Protein AF-G9L384-F1 (afdb_monomer)

InterPro domains:
  IPR045167 Hobbit [PF10344] (3-232)
  IPR045167 Hobbit [PTHR15678] (3-224)

pLDDT: mean 75.43, std 18.95, range [28.91, 96.5]

Solvent-accessible surface area (backbone atoms only — not comparable to full-atom values): 13352 Å² total; per-residue (Å²): 128,87,55,77,43,71,47,74,49,74,39,83,92,74,42,34,40,36,40,27,66,36,38,35,55,43,76,47,72,43,83,88,54,67,43,15,64,49,33,29,96,87,40,64,38,64,21,32,39,39,38,40,38,39,31,54,31,40,35,34,29,79,86,63,36,38,36,40,39,35,50,34,39,39,39,38,40,39,34,40,60,75,38,40,38,36,40,36,41,38,39,32,42,40,37,37,40,54,47,60,68,55,58,58,54,52,50,50,54,53,47,55,58,51,57,71,72,47,96,69,81,82,78,74,75,84,75,79,70,85,60,70,62,45,26,37,39,40,38,36,37,40,27,50,34,38,38,29,43,32,50,70,93,48,72,21,29,18,42,34,29,52,34,40,36,39,43,38,37,39,43,58,92,75,34,48,37,37,39,39,37,40,40,39,31,46,36,37,38,35,54,34,94,71,35,68,85,68,79,80,64,87,77,74,89,70,89,78,84,61,68,56,54,74,44,66,70,48,77,49,76,52,74,48,78,45,77,71,67,85,88,82,73,91,76,92,72,92,80,81,87,80,91,132

Structure (mmCIF, N/CA/C/O backbone):
data_AF-G9L384-F1
#
_entry.id   AF-G9L384-F1
#
loop_
_atom_site.group_PDB
_atom_site.id
_atom_site.type_symbol
_atom_site.label_atom_id
_atom_site.label_alt_id
_atom_site.label_comp_id
_atom_site.label_asym_id
_atom_site.label_entity_id
_atom_site.label_seq_id
_atom_site.pdbx_PDB_ins_code
_atom_site.Cartn_x
_atom_site.Cartn_y
_atom_site.Cartn_z
_atom_site.occupancy
_atom_site.B_iso_or_equiv
_atom_site.auth_seq_id
_atom_site.auth_comp_id
_atom_site.auth_asym_id
_atom_site.auth_atom_id
_atom_site.pdbx_PDB_model_num
ATOM 1 N N . GLU A 1 1 ? -20.338 15.467 4.032 1.00 43.53 1 GLU A N 1
ATOM 2 C CA . GLU A 1 1 ? -20.224 15.962 2.643 1.00 43.53 1 GLU A CA 1
ATOM 3 C C . GLU A 1 1 ? -19.211 15.108 1.898 1.00 43.53 1 GLU A C 1
ATOM 5 O O . GLU A 1 1 ? -18.213 14.727 2.497 1.00 43.53 1 GLU A O 1
ATOM 10 N N . ILE A 1 2 ? -19.494 14.749 0.645 1.00 49.97 2 ILE A N 1
ATOM 11 C CA . ILE A 1 2 ? -18.623 13.913 -0.191 1.00 49.97 2 ILE A CA 1
ATOM 12 C C . ILE A 1 2 ? -17.936 14.830 -1.201 1.00 49.97 2 ILE A C 1
ATOM 14 O O . ILE A 1 2 ? -18.597 15.391 -2.073 1.00 49.97 2 ILE A O 1
ATOM 18 N N . THR A 1 3 ? -16.621 14.999 -1.081 1.00 60.59 3 THR A N 1
ATOM 19 C CA . THR A 1 3 ? -15.822 15.791 -2.021 1.00 60.59 3 THR A CA 1
ATOM 20 C C . THR A 1 3 ? -14.995 14.849 -2.893 1.00 60.59 3 THR A C 1
ATOM 22 O O . THR A 1 3 ? -13.997 14.270 -2.469 1.00 60.59 3 THR A O 1
ATOM 25 N N . SER A 1 4 ? -15.439 14.648 -4.136 1.00 65.62 4 SER A N 1
ATOM 26 C CA . SER A 1 4 ? -14.643 13.975 -5.165 1.00 65.62 4 SER A CA 1
ATOM 27 C C . SER A 1 4 ? -13.879 15.019 -5.969 1.00 65.62 4 SER A C 1
ATOM 29 O O . SER A 1 4 ? -14.495 15.900 -6.571 1.00 65.62 4 SER A O 1
ATOM 31 N N . VAL A 1 5 ? -12.552 14.916 -6.004 1.00 72.69 5 VAL A N 1
ATOM 32 C CA . VAL A 1 5 ? -11.689 15.841 -6.748 1.00 72.69 5 VAL A CA 1
ATOM 33 C C . VAL A 1 5 ? -10.844 15.055 -7.745 1.00 72.69 5 VAL A C 1
ATOM 35 O O . VAL A 1 5 ? -10.232 14.045 -7.402 1.00 72.69 5 VAL A O 1
ATOM 38 N N . VAL A 1 6 ? -10.806 15.530 -8.988 1.00 76.44 6 VAL A N 1
ATOM 39 C CA . VAL A 1 6 ? -9.842 15.084 -10.001 1.00 76.44 6 VAL A CA 1
ATOM 40 C C . VAL A 1 6 ? -8.631 16.005 -9.894 1.00 76.44 6 VAL A C 1
ATOM 42 O O . VAL A 1 6 ? -8.783 17.226 -9.940 1.00 76.44 6 VAL A O 1
ATOM 45 N N . LEU A 1 7 ? -7.433 15.442 -9.745 1.00 74.81 7 LEU A N 1
ATOM 46 C CA . LEU A 1 7 ? -6.203 16.220 -9.596 1.00 74.81 7 LEU A CA 1
ATOM 47 C C . LEU A 1 7 ? -5.279 15.975 -10.786 1.00 74.81 7 LEU A C 1
ATOM 49 O O . LEU A 1 7 ? -4.968 14.838 -11.130 1.00 74.81 7 LEU A O 1
ATOM 53 N N . SER A 1 8 ? -4.810 17.060 -11.396 1.00 74.88 8 SER A N 1
ATOM 54 C CA . SER A 1 8 ? -3.733 17.033 -12.380 1.00 74.88 8 SER A CA 1
ATOM 55 C C . SER A 1 8 ? -2.690 18.064 -11.978 1.00 74.88 8 SER A C 1
ATOM 57 O O . SER A 1 8 ? -2.986 19.254 -11.891 1.00 74.88 8 SER A O 1
ATOM 59 N N . MET A 1 9 ? -1.468 17.613 -11.717 1.00 78.81 9 MET A N 1
ATOM 60 C CA . MET A 1 9 ? -0.354 18.457 -11.302 1.00 78.81 9 MET A CA 1
ATOM 61 C C . MET A 1 9 ? 0.778 18.332 -12.313 1.00 78.81 9 MET A C 1
ATOM 63 O O . MET A 1 9 ? 1.225 17.232 -12.625 1.00 78.81 9 MET A O 1
ATOM 67 N N . ASN A 1 10 ? 1.272 19.466 -12.804 1.00 76.81 10 ASN A N 1
ATOM 68 C CA . ASN A 1 10 ? 2.433 19.506 -13.682 1.00 76.81 10 ASN A CA 1
ATOM 69 C C . ASN A 1 10 ? 3.528 20.360 -13.039 1.00 76.81 10 ASN A C 1
ATOM 71 O O . ASN A 1 10 ? 3.336 21.550 -12.794 1.00 76.81 10 ASN A O 1
ATOM 75 N N . SER A 1 11 ? 4.680 19.757 -12.762 1.00 74.44 11 SER A N 1
ATOM 76 C CA . SER A 1 11 ? 5.860 20.482 -12.307 1.00 74.44 11 SER A CA 1
ATOM 77 C C . SER A 1 11 ? 6.742 20.814 -13.502 1.00 74.44 11 SER A C 1
ATOM 79 O O . SER A 1 11 ? 7.480 19.957 -13.982 1.00 74.44 11 SER A O 1
ATOM 81 N N . GLN A 1 12 ? 6.731 22.077 -13.934 1.00 71.38 12 GLN A N 1
ATOM 82 C CA . GLN A 1 12 ? 7.610 22.554 -15.011 1.00 71.38 12 GLN A CA 1
ATOM 83 C C . GLN A 1 12 ? 9.097 22.427 -14.649 1.00 71.38 12 GLN A C 1
ATOM 85 O O . GLN A 1 12 ? 9.916 22.136 -15.510 1.00 71.38 12 GLN A O 1
ATOM 90 N N . LYS A 1 13 ? 9.446 22.575 -13.363 1.00 72.56 13 LYS A N 1
ATOM 91 C CA . LYS A 1 13 ? 10.833 22.481 -12.878 1.00 72.56 13 LYS A CA 1
ATOM 92 C C . LYS A 1 13 ? 11.368 21.046 -12.848 1.00 72.56 13 LYS A C 1
ATOM 94 O O . LYS A 1 13 ? 12.567 20.843 -12.992 1.00 72.56 13 LYS A O 1
ATOM 99 N N . ARG A 1 14 ? 10.504 20.056 -12.593 1.00 67.81 14 ARG A N 1
ATOM 100 C CA . ARG A 1 14 ? 10.894 18.635 -12.503 1.00 67.81 14 ARG A CA 1
ATOM 101 C C . ARG A 1 14 ? 10.435 17.801 -13.698 1.00 67.81 14 ARG A C 1
ATOM 103 O O . ARG A 1 14 ? 10.698 16.603 -13.715 1.00 67.81 14 ARG A O 1
ATOM 110 N N . HIS A 1 15 ? 9.757 18.415 -14.669 1.00 78.94 15 HIS A N 1
ATOM 111 C CA . HIS A 1 15 ? 9.182 17.756 -15.842 1.00 78.94 15 HIS A CA 1
ATOM 112 C C . HIS A 1 15 ? 8.336 16.526 -15.474 1.00 78.94 15 HIS A C 1
ATOM 114 O O . HIS A 1 15 ? 8.438 15.474 -16.106 1.00 78.94 15 HIS A O 1
ATOM 120 N N . LEU A 1 16 ? 7.537 16.644 -14.408 1.00 81.62 16 LEU A N 1
ATOM 121 C CA . LEU A 1 16 ? 6.673 15.582 -13.888 1.00 81.62 16 LEU A CA 1
ATOM 122 C C . LEU A 1 16 ? 5.212 15.964 -14.088 1.00 81.62 16 LEU A C 1
ATOM 124 O O . LEU A 1 16 ? 4.793 17.044 -13.673 1.00 81.62 16 LEU A O 1
ATOM 128 N N . ASN A 1 17 ? 4.446 15.049 -14.663 1.00 83.88 17 ASN A N 1
ATOM 129 C CA . ASN A 1 17 ? 3.006 15.132 -14.791 1.00 83.88 17 ASN A CA 1
ATOM 130 C C . ASN A 1 17 ? 2.379 14.045 -13.916 1.00 83.88 17 ASN A C 1
ATOM 132 O O . ASN A 1 17 ? 2.694 12.869 -14.072 1.00 83.88 17 ASN A O 1
ATOM 136 N N . TRP A 1 18 ? 1.517 14.439 -12.988 1.00 85.56 18 TRP A N 1
ATOM 137 C CA . TRP A 1 18 ? 0.717 13.525 -12.190 1.00 85.56 18 TRP A CA 1
ATOM 138 C C . TRP A 1 18 ? -0.752 13.737 -12.518 1.00 85.56 18 TRP A C 1
ATOM 140 O O . TRP A 1 18 ? -1.246 14.858 -12.415 1.00 85.56 18 TRP A O 1
ATOM 150 N N . THR A 1 19 ? -1.446 12.663 -12.874 1.00 89.00 19 THR A N 1
ATOM 151 C CA . THR A 1 19 ? -2.902 12.624 -13.005 1.00 89.00 19 THR A CA 1
ATOM 152 C C . THR A 1 19 ? -3.485 11.675 -11.972 1.00 89.00 19 THR A C 1
ATOM 154 O O . THR A 1 19 ? -2.907 10.631 -11.675 1.00 89.00 19 THR A O 1
ATOM 157 N N . LEU A 1 20 ? -4.622 12.047 -11.400 1.00 90.06 20 LEU A N 1
ATOM 158 C CA . LEU A 1 20 ? -5.382 11.226 -10.476 1.00 90.06 20 LEU A CA 1
ATOM 159 C C . LEU A 1 20 ? -6.864 11.404 -10.782 1.00 90.06 20 LEU A C 1
ATOM 161 O O . LEU A 1 20 ? -7.409 12.501 -10.646 1.00 90.06 20 LEU A O 1
ATOM 165 N N . LYS A 1 21 ? -7.511 10.315 -11.195 1.00 91.38 21 LYS A N 1
ATOM 166 C CA . LYS A 1 21 ? -8.913 10.340 -11.621 1.00 91.38 21 LYS A CA 1
ATOM 167 C C . LYS A 1 21 ? -9.883 10.510 -10.461 1.00 91.38 21 LYS A C 1
ATOM 169 O O . LYS A 1 21 ? -10.920 11.138 -10.624 1.00 91.38 21 LYS A O 1
ATOM 174 N N . LEU A 1 22 ? -9.579 9.923 -9.309 1.00 90.50 22 LEU A N 1
ATOM 175 C CA . LEU A 1 22 ? -10.417 10.053 -8.127 1.00 90.50 22 LEU A CA 1
ATOM 176 C C . LEU A 1 22 ? -9.537 10.249 -6.904 1.00 90.50 22 LEU A C 1
ATOM 178 O O . LEU A 1 22 ? -8.762 9.361 -6.555 1.00 90.50 22 LEU A O 1
ATOM 182 N N . LEU A 1 23 ? -9.719 11.384 -6.241 1.00 92.19 23 LEU A N 1
ATOM 183 C CA . LEU A 1 23 ? -9.418 11.561 -4.832 1.00 92.19 23 LEU A CA 1
ATOM 184 C C . LEU A 1 23 ? -10.741 11.710 -4.093 1.00 92.19 23 LEU A C 1
ATOM 186 O O . LEU A 1 23 ? -11.536 12.594 -4.410 1.00 92.19 23 LEU A O 1
ATOM 190 N N . HIS A 1 24 ? -10.963 10.845 -3.115 1.00 91.00 24 HIS A N 1
ATOM 191 C CA . HIS A 1 24 ? -12.116 10.897 -2.237 1.00 91.00 24 HIS A CA 1
ATOM 192 C C . HIS A 1 24 ? -11.628 10.862 -0.798 1.00 91.00 24 HIS A C 1
ATOM 194 O O . HIS A 1 24 ? -10.880 9.964 -0.416 1.00 91.00 24 HIS A O 1
ATOM 200 N N . PHE A 1 25 ? -12.035 11.854 -0.021 1.00 93.25 25 PHE A N 1
ATOM 201 C CA . PHE A 1 25 ? -11.710 11.948 1.389 1.00 93.25 25 PHE A CA 1
ATOM 202 C C . PHE A 1 25 ? -13.007 12.139 2.159 1.00 93.25 25 PHE A C 1
ATOM 204 O O . PHE A 1 25 ? -13.701 13.135 1.957 1.00 93.25 25 PHE A O 1
ATOM 211 N N . LEU A 1 26 ? -13.340 11.187 3.025 1.00 92.12 26 LEU A N 1
ATOM 212 C CA . LEU A 1 26 ? -14.435 11.334 3.968 1.00 92.12 26 LEU A CA 1
ATOM 213 C C . LEU A 1 26 ? -13.867 11.446 5.363 1.00 92.12 26 LEU A C 1
ATOM 215 O O . LEU A 1 26 ? -13.031 10.650 5.786 1.00 92.12 26 LEU A O 1
ATOM 219 N N . TYR A 1 27 ? -14.395 12.416 6.083 1.00 92.56 27 TYR A N 1
ATOM 220 C CA . TYR A 1 27 ? -14.205 12.545 7.504 1.00 92.56 27 TYR A CA 1
ATOM 221 C C . TYR A 1 27 ? -15.577 12.587 8.151 1.00 92.56 27 TYR A C 1
ATOM 223 O O . TYR A 1 27 ? -16.454 13.351 7.743 1.00 92.56 27 TYR A O 1
ATOM 231 N N . HIS A 1 28 ? -15.755 11.745 9.151 1.00 91.50 28 HIS A N 1
ATOM 232 C CA . HIS A 1 28 ? -16.925 11.714 9.993 1.00 91.50 28 HIS A CA 1
ATOM 233 C C . HIS A 1 28 ? -16.459 11.724 11.440 1.00 91.50 28 HIS A C 1
ATOM 235 O O . HIS A 1 28 ? -15.519 11.020 11.804 1.00 91.50 28 HIS A O 1
ATOM 241 N N . ARG A 1 29 ? -17.116 12.533 12.256 1.00 91.31 29 ARG A N 1
ATOM 242 C CA . ARG A 1 29 ? -16.913 12.583 13.693 1.00 91.31 29 ARG A CA 1
ATOM 243 C C . ARG A 1 29 ? -18.281 12.650 14.336 1.00 91.31 29 ARG A C 1
ATOM 245 O O . ARG A 1 29 ? -19.114 13.441 13.899 1.00 91.31 29 ARG A O 1
ATOM 252 N N . ASP A 1 30 ? -18.482 11.796 15.322 1.00 88.81 30 ASP A N 1
ATOM 253 C CA . ASP A 1 30 ? -19.720 11.694 16.072 1.00 88.81 30 ASP A CA 1
ATOM 254 C C . ASP A 1 30 ? -19.444 12.169 17.502 1.00 88.81 30 ASP A C 1
ATOM 256 O O . ASP A 1 30 ? -18.614 11.591 18.209 1.00 88.81 30 ASP A O 1
ATOM 260 N N . GLU A 1 31 ? -20.076 13.279 17.883 1.00 81.12 31 GLU A N 1
ATOM 261 C CA . GLU A 1 31 ? -19.957 13.874 19.221 1.00 81.12 31 GLU A CA 1
ATOM 262 C C . GLU A 1 31 ? -21.053 13.378 20.176 1.00 81.12 31 GLU A C 1
ATOM 264 O O . GLU A 1 31 ? -20.926 13.560 21.385 1.00 81.12 31 GLU A O 1
ATOM 269 N N . ASP A 1 32 ? -22.121 12.761 19.654 1.00 84.75 32 ASP A N 1
ATOM 270 C CA . ASP A 1 32 ? -23.247 12.264 20.455 1.00 84.75 32 ASP A CA 1
ATOM 271 C C . ASP A 1 32 ? -22.955 10.861 21.010 1.00 84.75 32 ASP A C 1
ATOM 273 O O . ASP A 1 32 ? -23.490 10.442 22.041 1.00 84.75 32 ASP A O 1
ATOM 277 N N . GLN A 1 33 ? -22.078 10.119 20.333 1.00 86.31 33 GLN A N 1
ATOM 278 C CA . GLN A 1 33 ? -21.580 8.827 20.783 1.00 86.31 33 GLN A CA 1
ATOM 279 C C . GLN A 1 33 ? -20.587 8.952 21.947 1.00 86.31 33 GLN A C 1
ATOM 281 O O . GLN A 1 33 ? -19.801 9.892 22.058 1.00 86.31 33 GLN A O 1
ATOM 286 N N . LEU A 1 34 ? -20.543 7.915 22.787 1.00 86.44 34 LEU A N 1
ATOM 287 C CA . LEU A 1 34 ? -19.528 7.805 23.834 1.00 86.44 34 LEU A CA 1
ATOM 288 C C . LEU A 1 34 ? -18.113 7.762 23.213 1.00 86.44 34 LEU A C 1
ATOM 290 O O . LEU A 1 34 ? -17.909 7.045 22.230 1.00 86.44 34 LEU A O 1
ATOM 294 N N . PRO A 1 35 ? -17.124 8.475 23.779 1.00 87.50 35 PRO A N 1
ATOM 295 C CA . PRO A 1 35 ? -15.757 8.456 23.273 1.00 87.50 35 PRO A CA 1
ATOM 296 C C . PRO A 1 35 ? -15.031 7.154 23.642 1.00 87.50 35 PRO A C 1
ATOM 298 O O . PRO A 1 35 ? -15.372 6.478 24.618 1.00 87.50 35 PRO A O 1
ATOM 301 N N . LEU A 1 36 ? -13.970 6.845 22.898 1.00 86.44 36 LEU A N 1
ATOM 302 C CA . LEU A 1 36 ? -12.963 5.865 23.282 1.00 86.44 36 LEU A CA 1
ATOM 303 C C . LEU A 1 36 ? -12.262 6.345 24.551 1.00 86.44 36 LEU A C 1
ATOM 305 O O . LEU A 1 36 ? -11.472 7.297 24.526 1.00 86.44 36 LEU A O 1
ATOM 309 N N . ARG A 1 37 ? -12.563 5.683 25.665 1.00 83.75 37 ARG A N 1
ATOM 310 C CA . ARG A 1 37 ? -11.970 6.017 26.958 1.00 83.75 37 ARG A CA 1
ATOM 311 C C . ARG A 1 37 ? -10.521 5.578 27.026 1.00 83.75 37 ARG A C 1
ATOM 313 O O . ARG A 1 37 ? -10.157 4.531 26.494 1.00 83.75 37 ARG A O 1
ATOM 320 N N . SER A 1 38 ? -9.713 6.354 27.744 1.00 79.88 38 SER A N 1
ATOM 321 C CA . SER A 1 38 ? -8.304 6.031 27.983 1.00 79.88 38 SER A CA 1
ATOM 322 C C . SER A 1 38 ? -7.537 5.812 26.677 1.00 79.88 38 SER A C 1
ATOM 324 O O . SER A 1 38 ? -6.722 4.900 26.572 1.00 79.88 38 SER A O 1
ATOM 326 N N . PHE A 1 39 ? -7.794 6.639 25.659 1.00 79.94 39 PHE A N 1
ATOM 327 C CA . PHE A 1 39 ? -7.013 6.590 24.426 1.00 79.94 39 PHE A CA 1
ATOM 328 C C . PHE A 1 39 ? -5.533 6.873 24.719 1.00 79.94 39 PHE A C 1
ATOM 330 O O . PHE A 1 39 ? -4.653 6.122 24.296 1.00 79.94 39 PHE A O 1
ATOM 337 N N . THR A 1 40 ? -5.265 7.898 25.531 1.00 81.75 40 THR A N 1
ATOM 338 C CA . THR A 1 40 ? -3.968 8.113 26.189 1.00 81.75 40 THR A CA 1
ATOM 339 C C . THR A 1 40 ? -4.155 8.200 27.704 1.00 81.75 40 THR A C 1
ATOM 341 O O . THR A 1 40 ? -5.279 8.150 28.199 1.00 81.75 40 THR A O 1
ATOM 344 N N . ALA A 1 41 ? -3.063 8.368 28.458 1.00 76.25 41 ALA A N 1
ATOM 345 C CA . ALA A 1 41 ? -3.126 8.553 29.910 1.00 76.25 41 ALA A CA 1
ATOM 346 C C . ALA A 1 41 ? -4.019 9.733 30.343 1.00 76.25 41 ALA A C 1
ATOM 348 O O . ALA A 1 41 ? -4.590 9.695 31.428 1.00 76.25 41 ALA A O 1
ATOM 349 N N . ASN A 1 42 ? -4.147 10.761 29.496 1.00 80.50 42 ASN A N 1
ATOM 350 C CA . ASN A 1 42 ? -4.772 12.033 29.863 1.00 80.50 42 ASN A CA 1
ATOM 351 C C . ASN A 1 42 ? -5.888 12.458 28.895 1.00 80.50 42 ASN A C 1
ATOM 353 O O . ASN A 1 42 ? -6.341 13.598 28.965 1.00 80.50 42 ASN A O 1
ATOM 357 N N . SER A 1 43 ? -6.284 11.604 27.947 1.00 82.88 43 SER A N 1
ATOM 358 C CA . SER A 1 43 ? -7.267 11.983 26.932 1.00 82.88 43 SER A CA 1
ATOM 359 C C . SER A 1 43 ? -8.121 10.811 26.478 1.00 82.88 43 SER A C 1
ATOM 361 O O . SER A 1 43 ? -7.601 9.740 26.150 1.00 82.88 43 SER A O 1
ATOM 363 N N . ASP A 1 44 ? -9.407 11.090 26.336 1.00 86.81 44 ASP A N 1
ATOM 364 C CA . ASP A 1 44 ? -10.340 10.270 25.576 1.00 86.81 44 ASP A CA 1
ATOM 365 C C . ASP A 1 44 ? -10.371 10.746 24.118 1.00 86.81 44 ASP A C 1
ATOM 367 O O . ASP A 1 44 ? -9.968 11.873 23.809 1.00 86.81 44 ASP A O 1
ATOM 371 N N . MET A 1 45 ? -10.822 9.885 23.208 1.00 86.12 45 MET A N 1
ATOM 372 C CA . MET A 1 45 ? -10.922 10.211 21.786 1.00 86.12 45 MET A CA 1
ATOM 373 C C . MET A 1 45 ? -12.358 10.027 21.305 1.00 86.12 45 MET A C 1
ATOM 375 O O . MET A 1 45 ? -12.930 8.955 21.469 1.00 86.12 45 MET A O 1
ATOM 379 N N . ALA A 1 46 ? -12.950 11.075 20.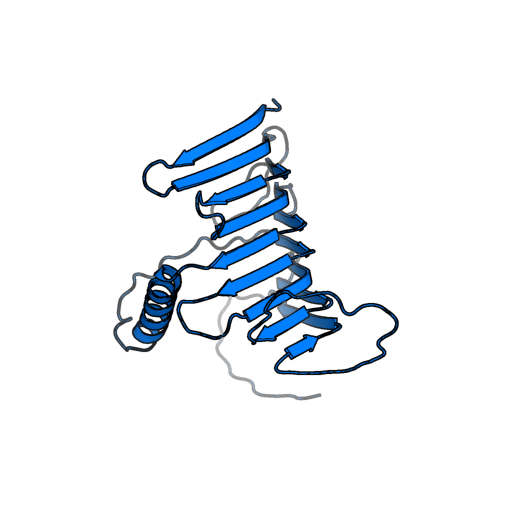728 1.00 89.69 46 ALA A N 1
ATOM 380 C CA . ALA A 1 46 ? -14.290 11.002 20.148 1.00 89.69 46 ALA A CA 1
ATOM 381 C C . ALA A 1 46 ? -14.347 9.953 19.029 1.00 89.69 46 ALA A C 1
ATOM 383 O O . ALA A 1 46 ? -13.335 9.688 18.368 1.00 89.69 46 ALA A O 1
ATOM 384 N N . GLN A 1 47 ? -15.530 9.380 18.801 1.00 91.94 47 GLN A N 1
ATOM 385 C CA . GLN A 1 47 ? -15.705 8.479 17.672 1.00 91.94 47 GLN A CA 1
ATOM 386 C C . GLN A 1 47 ? -15.503 9.243 16.371 1.00 91.94 47 GLN A C 1
ATOM 388 O O . GLN A 1 47 ? -16.077 10.309 16.138 1.00 91.94 47 GLN A O 1
ATOM 393 N N . MET A 1 48 ? -14.656 8.694 15.515 1.00 94.06 48 MET A N 1
ATOM 394 C CA . MET A 1 48 ? -14.354 9.293 14.229 1.00 94.06 48 MET A CA 1
ATOM 395 C C . MET A 1 48 ? -14.012 8.227 13.206 1.00 94.06 48 MET A C 1
ATOM 397 O O . MET A 1 48 ? -13.473 7.176 13.531 1.00 94.06 48 MET A O 1
ATOM 401 N N . SER A 1 49 ? -14.300 8.519 11.950 1.00 93.50 49 SER A N 1
ATOM 402 C CA . SER A 1 49 ? -13.929 7.701 10.810 1.00 93.50 49 SER A CA 1
ATOM 403 C C . SER A 1 49 ? -13.353 8.609 9.739 1.00 93.50 49 SER A C 1
ATOM 405 O O . SER A 1 49 ? -14.004 9.550 9.288 1.00 93.50 49 SER A O 1
ATOM 407 N N . THR A 1 50 ? -12.137 8.304 9.314 1.00 95.56 50 THR A N 1
ATOM 408 C CA . THR A 1 50 ? -11.466 8.954 8.196 1.00 95.56 50 THR A CA 1
ATOM 409 C C . THR A 1 50 ? -11.226 7.911 7.124 1.00 95.56 50 THR A C 1
ATOM 411 O O . THR A 1 50 ? -10.601 6.890 7.388 1.00 95.56 50 THR A O 1
ATOM 414 N N . GLU A 1 51 ? -11.671 8.165 5.902 1.00 96.12 51 GLU A N 1
ATOM 415 C CA . GLU A 1 51 ? -11.425 7.295 4.757 1.00 96.12 51 GLU A CA 1
ATOM 416 C C . GLU A 1 51 ? -10.862 8.120 3.597 1.00 96.12 51 GLU A C 1
ATOM 418 O O . GLU A 1 51 ? -11.417 9.141 3.202 1.00 96.12 51 GLU A O 1
ATOM 423 N N . LEU A 1 52 ? -9.740 7.664 3.048 1.00 94.75 52 LEU A N 1
ATOM 424 C CA . LEU A 1 52 ? -9.074 8.214 1.878 1.00 94.75 52 LEU A CA 1
ATOM 425 C C . LEU A 1 52 ? -9.055 7.149 0.784 1.00 94.75 52 LEU A C 1
ATOM 427 O O . LEU A 1 52 ? -8.536 6.050 0.980 1.00 94.75 52 LEU A O 1
ATOM 431 N N . ILE A 1 53 ? -9.574 7.490 -0.390 1.00 94.25 53 ILE A N 1
ATOM 432 C CA . ILE A 1 53 ? -9.563 6.632 -1.571 1.00 94.25 53 ILE A CA 1
ATOM 433 C C . ILE A 1 53 ? -8.916 7.396 -2.721 1.00 94.25 53 ILE A C 1
ATOM 435 O O . ILE A 1 53 ? -9.381 8.467 -3.108 1.00 94.25 53 ILE A O 1
ATOM 439 N N . LEU A 1 54 ? -7.866 6.817 -3.294 1.00 93.75 54 LEU A N 1
ATOM 440 C CA . LEU A 1 54 ? -7.237 7.279 -4.527 1.00 93.75 54 LEU A CA 1
ATOM 441 C C . LEU A 1 54 ? -7.448 6.208 -5.595 1.00 93.75 54 LEU A C 1
ATOM 443 O O . LEU A 1 54 ? -7.187 5.037 -5.323 1.00 93.75 54 LEU A O 1
ATOM 447 N N . LYS A 1 55 ? -7.892 6.575 -6.800 1.00 94.00 55 LYS A N 1
ATOM 448 C CA . LYS A 1 55 ? -7.999 5.633 -7.928 1.00 94.00 55 LYS A CA 1
ATOM 449 C C . LYS A 1 55 ? -7.422 6.197 -9.211 1.00 94.00 55 LYS A C 1
ATOM 451 O O . LYS A 1 55 ? -7.536 7.397 -9.470 1.00 94.00 55 LYS A O 1
ATOM 456 N N . ASP A 1 56 ? -6.879 5.291 -10.017 1.00 91.75 56 ASP A N 1
ATOM 457 C CA . ASP A 1 56 ? -6.330 5.549 -11.348 1.00 91.75 56 ASP A CA 1
ATOM 458 C C . ASP A 1 56 ? -5.346 6.739 -11.326 1.00 91.75 56 ASP A C 1
ATOM 460 O O . ASP A 1 56 ? -5.543 7.763 -11.984 1.00 91.75 56 ASP A O 1
ATOM 464 N N . GLY A 1 57 ? -4.315 6.625 -10.486 1.00 90.88 57 GLY A N 1
ATOM 465 C CA . GLY A 1 57 ? -3.214 7.577 -10.395 1.00 90.88 57 GLY A CA 1
ATOM 466 C C . GLY A 1 57 ? -2.095 7.230 -11.373 1.00 90.88 57 GLY A C 1
ATOM 467 O O . GLY A 1 57 ? -1.675 6.081 -11.460 1.00 90.88 57 GLY A O 1
ATOM 468 N N . LEU A 1 58 ? -1.572 8.219 -12.087 1.00 90.56 58 LEU A N 1
ATOM 469 C CA . LEU A 1 58 ? -0.475 8.051 -13.033 1.00 90.56 58 LEU A CA 1
ATOM 470 C C . LEU A 1 58 ? 0.489 9.228 -12.921 1.00 90.56 58 LEU A C 1
ATOM 472 O O . LEU A 1 58 ? 0.157 10.354 -13.291 1.00 90.56 58 LEU A O 1
ATOM 476 N N . LEU A 1 59 ? 1.688 8.961 -12.418 1.00 87.00 59 LEU A N 1
ATOM 477 C CA . LEU A 1 59 ? 2.809 9.892 -12.404 1.00 87.00 59 LEU A CA 1
ATOM 478 C C . LEU A 1 59 ? 3.777 9.514 -13.520 1.00 87.00 59 LEU A C 1
ATOM 480 O O . LEU A 1 59 ? 4.268 8.390 -13.566 1.00 87.00 59 LEU A O 1
ATOM 484 N N . LEU A 1 60 ? 4.083 10.468 -14.387 1.00 87.50 60 LEU A N 1
ATOM 485 C CA . LEU A 1 60 ? 4.993 10.310 -15.510 1.00 87.50 60 LEU A CA 1
ATOM 486 C C . LEU A 1 60 ? 6.008 11.446 -15.528 1.00 87.50 60 LEU A C 1
ATOM 488 O O . LEU A 1 60 ? 5.647 12.618 -15.420 1.00 87.50 60 LEU A O 1
ATOM 492 N N . SER A 1 61 ? 7.280 11.124 -15.741 1.00 83.94 61 SER A N 1
ATOM 493 C CA . SER A 1 61 ? 8.225 12.123 -16.239 1.00 83.94 61 SER A CA 1
ATOM 494 C C . SER A 1 61 ? 8.003 12.378 -17.728 1.00 83.94 61 SER A C 1
ATOM 496 O O . SER A 1 61 ? 7.578 11.493 -18.469 1.00 83.94 61 SER A O 1
ATOM 498 N N . GLN A 1 62 ? 8.356 13.574 -18.198 1.00 79.69 62 GLN A N 1
ATOM 499 C CA . GLN A 1 62 ? 8.326 13.929 -19.621 1.00 79.69 62 GLN A CA 1
ATOM 500 C C . GLN A 1 62 ? 9.193 12.982 -20.466 1.00 79.69 62 GLN A C 1
ATOM 502 O O . GLN A 1 62 ? 8.803 12.597 -21.563 1.00 79.69 62 GLN A O 1
ATOM 507 N N . SER A 1 63 ? 10.334 12.548 -19.920 1.00 79.88 63 SER A N 1
ATOM 508 C CA . SER A 1 63 ? 11.211 11.540 -20.529 1.00 79.88 63 SER A CA 1
ATOM 509 C C . SER A 1 63 ? 10.649 10.113 -20.486 1.00 79.88 63 SER A C 1
ATOM 511 O O . SER A 1 63 ? 11.264 9.209 -21.042 1.00 79.88 63 SER A O 1
ATOM 513 N N . ARG A 1 64 ? 9.522 9.885 -19.791 1.00 79.50 64 ARG A N 1
ATOM 514 C CA . ARG A 1 64 ? 8.919 8.568 -19.498 1.00 79.50 64 ARG A CA 1
ATOM 515 C C . ARG A 1 64 ? 9.857 7.574 -18.812 1.00 79.50 64 ARG A C 1
ATOM 517 O O . ARG A 1 64 ? 9.6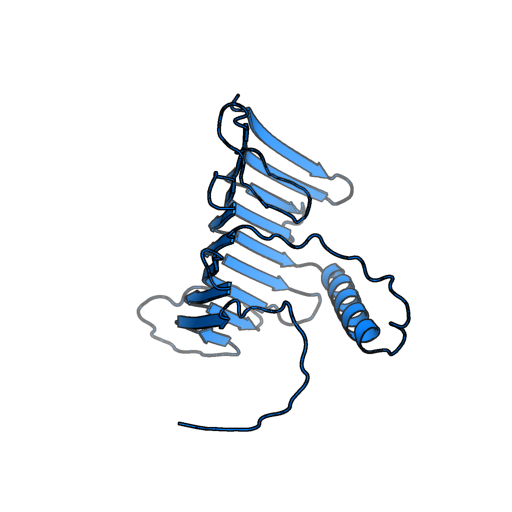27 6.372 -18.814 1.00 79.50 64 ARG A O 1
ATOM 524 N N . GLN A 1 65 ? 10.905 8.085 -18.185 1.00 77.56 65 GLN A N 1
ATOM 525 C CA . GLN A 1 65 ? 11.851 7.298 -17.405 1.00 77.56 65 GLN A CA 1
ATOM 526 C C . GLN A 1 65 ? 11.370 7.044 -15.973 1.00 77.56 65 GLN A C 1
ATOM 528 O O . GLN A 1 65 ? 11.828 6.097 -15.337 1.00 77.56 65 GLN A O 1
ATOM 533 N N . ARG A 1 66 ? 10.454 7.876 -15.463 1.00 82.19 66 ARG A N 1
ATOM 534 C CA . ARG A 1 66 ? 9.823 7.725 -14.148 1.00 82.19 66 ARG A CA 1
ATOM 535 C C . ARG A 1 66 ? 8.332 7.522 -14.368 1.00 82.19 66 ARG A C 1
ATOM 537 O O . ARG A 1 66 ? 7.672 8.434 -14.860 1.00 82.19 66 ARG A O 1
ATOM 544 N N . ILE A 1 67 ? 7.830 6.340 -14.042 1.00 85.19 67 ILE A N 1
ATOM 545 C CA . ILE A 1 67 ? 6.423 5.967 -14.177 1.00 85.19 67 ILE A CA 1
ATOM 546 C C . ILE A 1 67 ? 5.973 5.395 -12.839 1.00 85.19 67 ILE A C 1
ATOM 548 O O . ILE A 1 67 ? 6.584 4.448 -12.349 1.00 85.19 67 ILE A O 1
ATOM 552 N N . VAL A 1 68 ? 4.924 5.965 -12.253 1.00 86.38 68 VAL A N 1
ATOM 553 C CA . VAL A 1 68 ? 4.220 5.374 -11.112 1.00 86.38 68 VAL A CA 1
ATOM 554 C C . VAL A 1 68 ? 2.748 5.256 -11.474 1.00 86.38 68 VAL A C 1
ATOM 556 O O . VAL A 1 68 ? 2.076 6.272 -11.639 1.00 86.38 68 VAL A O 1
ATOM 559 N N . CYS A 1 69 ? 2.257 4.027 -11.604 1.00 89.38 69 CYS A N 1
ATOM 560 C CA . CYS A 1 69 ? 0.847 3.737 -11.852 1.00 89.38 69 CYS A CA 1
ATOM 561 C C . CYS A 1 69 ? 0.219 3.187 -10.578 1.00 89.38 69 CYS A C 1
ATOM 563 O O . CYS A 1 69 ? 0.651 2.145 -10.100 1.00 89.38 69 CYS A O 1
ATOM 565 N N . LEU A 1 70 ? -0.809 3.858 -10.075 1.00 91.25 70 LEU A N 1
ATOM 566 C CA . LEU A 1 70 ? -1.613 3.469 -8.928 1.00 91.25 70 LEU A CA 1
ATOM 567 C C . LEU A 1 70 ? -3.013 3.081 -9.415 1.00 91.25 70 LEU A C 1
ATOM 569 O O . LEU A 1 70 ? -3.732 3.945 -9.911 1.00 91.25 70 LEU A O 1
ATOM 573 N N . SER A 1 71 ? -3.440 1.827 -9.244 1.00 93.00 71 SER A N 1
ATOM 574 C CA . SER A 1 71 ? -4.834 1.463 -9.554 1.00 93.00 71 SER A CA 1
ATOM 575 C C . SER A 1 71 ? -5.778 1.923 -8.449 1.00 93.00 71 SER A C 1
ATOM 577 O O . SER A 1 71 ? -6.731 2.657 -8.712 1.00 93.00 71 SER A O 1
ATOM 579 N N . SER A 1 72 ? -5.506 1.534 -7.202 1.00 94.19 72 SER A N 1
ATOM 580 C CA . SER A 1 72 ? -6.323 1.936 -6.061 1.00 94.19 72 SER A CA 1
ATOM 581 C C . SER A 1 72 ? -5.501 1.982 -4.779 1.00 94.19 72 SER A C 1
ATOM 583 O O . SER A 1 72 ? -4.822 1.020 -4.436 1.00 94.19 72 SER A O 1
ATOM 585 N N . LEU A 1 73 ? -5.636 3.067 -4.023 1.00 94.50 73 LEU A N 1
ATOM 586 C CA . LEU A 1 73 ? -5.237 3.161 -2.623 1.00 94.50 73 LEU A CA 1
ATOM 587 C C . LEU A 1 73 ? -6.499 3.399 -1.803 1.00 94.50 73 LEU A C 1
ATOM 589 O O . LEU A 1 73 ? -7.250 4.325 -2.096 1.00 94.50 73 LEU A O 1
ATOM 593 N N . LYS A 1 74 ? -6.723 2.593 -0.774 1.00 95.75 74 LYS A N 1
ATOM 594 C CA . LYS A 1 74 ? -7.767 2.809 0.219 1.00 95.75 74 LYS A CA 1
ATOM 595 C C . LYS A 1 74 ? -7.121 2.817 1.596 1.00 95.75 74 LYS A C 1
ATOM 597 O O . LYS A 1 74 ? -6.577 1.803 2.013 1.00 95.75 74 LYS A O 1
ATOM 602 N N . ALA A 1 75 ? -7.178 3.944 2.285 1.00 96.50 75 ALA A N 1
ATOM 603 C CA . ALA A 1 75 ? -6.766 4.064 3.673 1.00 96.50 75 ALA A CA 1
ATOM 604 C C . ALA A 1 75 ? -7.992 4.415 4.511 1.00 96.50 75 ALA A C 1
ATOM 606 O O . ALA A 1 75 ? -8.742 5.319 4.153 1.00 96.50 75 ALA A O 1
ATOM 607 N N . ASN A 1 76 ? -8.212 3.709 5.608 1.00 96.31 76 ASN A N 1
ATOM 608 C CA . ASN A 1 76 ? -9.289 3.994 6.542 1.00 96.31 76 ASN A CA 1
ATOM 609 C C . ASN A 1 76 ? -8.727 3.963 7.964 1.00 96.31 76 ASN A C 1
ATOM 611 O O . ASN A 1 76 ? -7.925 3.093 8.295 1.00 96.31 76 ASN A O 1
ATOM 615 N N . VAL A 1 77 ? -9.124 4.931 8.780 1.00 95.81 77 VAL A N 1
ATOM 616 C CA . VAL A 1 77 ? -8.873 4.967 10.218 1.00 95.81 77 VAL A CA 1
ATOM 617 C C . VAL A 1 77 ? -10.211 5.180 10.900 1.00 95.81 77 VAL A C 1
ATOM 619 O O . VAL A 1 77 ? -10.878 6.178 10.631 1.00 95.81 77 VAL A O 1
ATOM 622 N N . GLN A 1 78 ? -10.579 4.279 11.799 1.00 94.81 78 GLN A N 1
ATOM 623 C CA . GLN A 1 78 ? -11.830 4.330 12.532 1.00 94.81 78 GLN A CA 1
ATOM 624 C C . GLN A 1 78 ? -11.571 4.209 14.031 1.00 94.81 78 GLN A C 1
ATOM 626 O O . GLN A 1 78 ? -10.827 3.354 14.498 1.00 94.81 78 GLN A O 1
ATOM 631 N N . VAL A 1 79 ? -12.212 5.087 14.785 1.00 93.12 79 VAL A N 1
ATOM 632 C CA . VAL A 1 79 ? -12.190 5.153 16.239 1.00 93.12 79 VAL A CA 1
ATOM 633 C C . VAL A 1 79 ? -13.596 4.849 16.712 1.00 93.12 79 VAL A C 1
ATOM 635 O O . VAL A 1 79 ? -14.527 5.593 16.398 1.00 93.12 79 VAL A O 1
ATOM 638 N N . THR A 1 80 ? -13.745 3.764 17.457 1.00 91.19 80 THR A N 1
ATOM 639 C CA . THR A 1 80 ? -15.008 3.364 18.080 1.00 91.19 80 THR A CA 1
ATOM 640 C C . THR A 1 80 ? -14.918 3.549 19.595 1.00 91.19 80 THR A C 1
ATOM 642 O O . THR A 1 80 ? -13.892 3.967 20.120 1.00 91.19 80 THR A O 1
ATOM 645 N N . THR A 1 81 ? -15.973 3.217 20.336 1.00 88.69 81 THR A N 1
ATOM 646 C CA . THR A 1 81 ? -15.938 3.177 21.812 1.00 88.69 81 THR A CA 1
ATOM 647 C C . THR A 1 81 ? -14.969 2.159 22.392 1.00 88.69 81 THR A C 1
ATOM 649 O O . THR A 1 81 ? -14.608 2.278 23.564 1.00 88.69 81 THR A O 1
ATOM 652 N N . ILE A 1 82 ? -14.592 1.143 21.615 1.00 88.50 82 ILE A N 1
ATOM 653 C CA . ILE A 1 82 ? -13.864 -0.028 22.108 1.00 88.50 82 ILE A CA 1
ATOM 654 C C . ILE A 1 82 ? -12.452 -0.135 21.537 1.00 88.50 82 ILE A C 1
ATOM 656 O O . ILE A 1 82 ? -11.585 -0.707 22.196 1.00 88.50 82 ILE A O 1
ATOM 660 N N . ASP A 1 83 ? -12.203 0.405 20.344 1.00 90.06 83 ASP A N 1
ATOM 661 C CA . ASP A 1 83 ? -10.931 0.250 19.651 1.00 90.06 83 ASP A CA 1
ATOM 662 C C . ASP A 1 83 ? -10.588 1.406 18.698 1.00 90.06 83 ASP A C 1
ATOM 664 O O . ASP A 1 83 ? -11.417 2.221 18.288 1.00 90.06 83 ASP A O 1
ATOM 668 N N . LEU A 1 84 ? -9.301 1.461 18.359 1.00 92.50 84 LEU A N 1
ATOM 669 C CA . LEU A 1 84 ? -8.763 2.184 17.219 1.00 92.50 84 LEU A CA 1
ATOM 670 C C . LEU A 1 84 ? -8.436 1.159 16.132 1.00 92.50 84 LEU A C 1
ATOM 672 O O . LEU A 1 84 ? -7.571 0.307 16.325 1.00 92.50 84 LEU A O 1
ATOM 676 N N . SER A 1 85 ? -9.061 1.269 14.969 1.00 93.88 85 SER A N 1
ATOM 677 C CA . SER A 1 85 ? -8.736 0.454 13.805 1.00 93.88 85 SER A CA 1
ATOM 678 C C . SER A 1 85 ? -8.171 1.297 12.667 1.00 93.88 85 SER A C 1
ATOM 680 O O . SER A 1 85 ? -8.547 2.449 12.452 1.00 93.88 85 SER A O 1
ATOM 682 N N . ALA A 1 86 ? -7.225 0.727 11.934 1.00 95.62 86 ALA A N 1
ATOM 683 C CA . ALA A 1 86 ? -6.659 1.316 10.737 1.00 95.62 86 ALA A CA 1
ATOM 684 C C . ALA A 1 86 ? -6.452 0.229 9.680 1.00 95.62 86 ALA A C 1
ATOM 686 O O . ALA A 1 86 ? -5.954 -0.859 9.970 1.00 95.62 86 ALA A O 1
ATOM 687 N N . SER A 1 87 ? -6.847 0.521 8.446 1.00 96.38 87 SER A N 1
ATOM 688 C CA . SER A 1 87 ? -6.663 -0.362 7.300 1.00 96.38 87 SER A CA 1
ATOM 689 C C . SER A 1 87 ? -6.046 0.389 6.129 1.00 96.38 87 SER A C 1
ATOM 691 O O . SER A 1 87 ? -6.417 1.525 5.829 1.00 96.38 87 SER A O 1
ATOM 693 N N . LEU A 1 88 ? -5.093 -0.251 5.461 1.00 96.00 88 LEU A N 1
ATOM 694 C CA . LEU A 1 88 ? -4.452 0.257 4.257 1.00 96.00 88 LEU A CA 1
ATOM 695 C C . LEU A 1 88 ? -4.467 -0.828 3.188 1.00 96.00 88 LEU A C 1
ATOM 697 O O . LEU A 1 88 ? -3.816 -1.855 3.330 1.00 96.00 88 LEU A O 1
ATOM 701 N N . VAL A 1 89 ? -5.181 -0.591 2.097 1.00 95.50 89 VAL A N 1
ATOM 702 C CA . VAL A 1 89 ? -5.231 -1.490 0.946 1.00 95.50 89 VAL A CA 1
ATOM 703 C C . VAL A 1 89 ? -4.677 -0.763 -0.266 1.00 95.50 89 VAL A C 1
ATOM 705 O O . VAL A 1 89 ? -5.252 0.215 -0.744 1.00 95.50 89 VAL A O 1
ATOM 708 N N . LEU A 1 90 ? -3.554 -1.253 -0.773 1.00 93.56 90 LEU A N 1
ATOM 709 C CA . LEU A 1 90 ? -2.920 -0.777 -1.991 1.00 93.56 90 LEU A CA 1
ATOM 710 C C . LEU A 1 90 ? -3.032 -1.870 -3.054 1.00 93.56 90 LEU A C 1
ATOM 712 O O . LEU A 1 90 ? -2.491 -2.961 -2.894 1.00 93.56 90 LEU A O 1
ATOM 716 N N . ASN A 1 91 ? -3.730 -1.578 -4.146 1.00 88.88 91 ASN A N 1
ATOM 717 C CA . ASN A 1 91 ? -3.830 -2.459 -5.299 1.00 88.88 91 ASN A CA 1
ATOM 718 C C . ASN A 1 91 ? -3.157 -1.803 -6.504 1.00 88.88 91 ASN A C 1
ATOM 720 O O . ASN A 1 91 ? -3.505 -0.688 -6.896 1.00 88.88 91 ASN A O 1
ATOM 724 N N . THR A 1 92 ? -2.222 -2.551 -7.088 1.00 76.44 92 THR A N 1
ATOM 725 C CA . THR A 1 92 ? -1.437 -2.241 -8.281 1.00 76.44 92 THR A CA 1
ATOM 726 C C . THR A 1 92 ? -0.626 -0.956 -8.159 1.00 76.44 92 THR A C 1
ATOM 728 O O . THR A 1 92 ? -1.140 0.145 -8.362 1.00 76.44 92 THR A O 1
ATOM 731 N N . CYS A 1 93 ? 0.668 -1.116 -7.873 1.00 74.00 93 CYS A N 1
ATOM 732 C CA . CYS A 1 93 ? 1.664 -0.054 -7.967 1.00 74.00 93 CYS A CA 1
ATOM 733 C C . CYS A 1 93 ? 2.764 -0.501 -8.935 1.00 74.00 93 CYS A C 1
ATOM 735 O O . CYS A 1 93 ? 3.589 -1.347 -8.584 1.00 74.00 93 CYS A O 1
ATOM 737 N N . ILE A 1 94 ? 2.753 0.024 -10.164 1.00 79.94 94 ILE A N 1
ATOM 738 C CA . ILE A 1 94 ? 3.870 -0.170 -11.097 1.00 79.94 94 ILE A CA 1
ATOM 739 C C . ILE A 1 94 ? 4.809 1.005 -10.908 1.00 79.94 94 ILE A C 1
ATOM 741 O O . ILE A 1 94 ? 4.426 2.135 -11.196 1.00 79.94 94 ILE A O 1
ATOM 745 N N . ILE A 1 95 ? 6.023 0.736 -10.444 1.00 80.94 95 ILE A N 1
ATOM 746 C CA . ILE A 1 95 ? 7.072 1.739 -10.290 1.00 80.94 95 ILE A CA 1
ATOM 747 C C . ILE A 1 95 ? 8.164 1.392 -11.286 1.00 80.94 95 ILE A C 1
ATOM 749 O O . ILE A 1 95 ? 8.874 0.407 -11.126 1.00 80.94 95 ILE A O 1
ATOM 753 N N . HIS A 1 96 ? 8.311 2.207 -12.317 1.00 81.44 96 HIS A N 1
ATOM 754 C CA . HIS A 1 96 ? 9.453 2.139 -13.211 1.00 81.44 96 HIS A CA 1
ATOM 755 C C . HIS A 1 96 ? 10.293 3.390 -13.012 1.00 81.44 96 HIS A C 1
ATOM 757 O O . HIS A 1 96 ? 9.826 4.509 -13.239 1.00 81.44 96 HIS A O 1
ATOM 763 N N . TYR A 1 97 ? 11.537 3.206 -12.590 1.00 77.00 97 TYR A N 1
ATOM 764 C CA . TYR A 1 97 ? 12.459 4.301 -12.346 1.00 77.00 97 TYR A CA 1
ATOM 765 C C . TYR A 1 97 ? 13.786 4.061 -13.062 1.00 77.00 97 TYR A C 1
ATOM 767 O O . TYR A 1 97 ? 14.538 3.151 -12.728 1.00 77.00 97 TYR A O 1
ATOM 775 N N . ARG A 1 98 ? 14.104 4.923 -14.025 1.00 70.88 98 ARG A N 1
ATOM 776 C CA . ARG A 1 98 ? 15.347 4.880 -14.800 1.00 70.88 98 ARG A CA 1
ATOM 777 C C . ARG A 1 98 ? 16.031 6.238 -14.760 1.00 70.88 98 ARG A C 1
ATOM 779 O O . ARG A 1 98 ? 15.857 7.042 -15.668 1.00 70.88 98 ARG A O 1
ATOM 786 N N . HIS A 1 99 ? 16.765 6.544 -13.691 1.00 68.56 99 HIS A N 1
ATOM 787 C CA . HIS A 1 99 ? 17.462 7.832 -13.604 1.00 68.56 99 HIS A CA 1
ATOM 788 C C . HIS A 1 99 ? 18.692 7.795 -12.696 1.00 68.56 99 HIS A C 1
ATOM 790 O O . HIS A 1 99 ? 18.680 7.159 -11.645 1.00 68.56 99 HIS A O 1
ATOM 796 N N . GLN A 1 100 ? 19.743 8.525 -13.078 1.00 63.31 100 GLN A N 1
ATOM 797 C CA . GLN A 1 100 ? 21.021 8.549 -12.353 1.00 63.31 100 GLN A CA 1
ATOM 798 C C . GLN A 1 100 ? 20.946 9.238 -10.977 1.00 63.31 100 GLN A C 1
ATOM 800 O O . GLN A 1 100 ? 21.760 8.927 -10.119 1.00 63.31 100 GLN A O 1
ATOM 805 N N . GLU A 1 101 ? 19.962 10.106 -10.705 1.00 63.00 101 GLU A N 1
ATOM 806 C CA . GLU A 1 101 ? 19.869 10.820 -9.410 1.00 63.00 101 GLU A CA 1
ATOM 807 C C . GLU A 1 101 ? 19.585 9.904 -8.211 1.00 63.00 101 GLU A C 1
ATOM 809 O O . GLU A 1 101 ? 19.847 10.293 -7.075 1.00 63.00 101 GLU A O 1
ATOM 814 N N . PHE A 1 102 ? 19.044 8.700 -8.419 1.00 59.28 102 PHE A N 1
ATOM 815 C CA . PHE A 1 102 ? 18.720 7.805 -7.303 1.00 59.28 102 PHE A CA 1
ATOM 816 C C . PHE A 1 102 ? 19.969 7.254 -6.608 1.00 59.28 102 PHE A C 1
ATOM 818 O O . PHE A 1 102 ? 19.914 6.967 -5.415 1.00 59.28 102 PHE A O 1
ATOM 825 N N . SER A 1 103 ? 21.116 7.194 -7.295 1.00 60.91 103 SER A N 1
ATOM 826 C CA . SER A 1 103 ? 22.393 6.842 -6.659 1.00 60.91 103 SER A CA 1
ATOM 827 C C . SER A 1 103 ? 22.752 7.820 -5.535 1.00 60.91 103 SER A C 1
ATOM 829 O O . SER A 1 103 ? 23.240 7.401 -4.488 1.00 60.91 103 SER A O 1
ATOM 831 N N . HIS A 1 104 ? 22.424 9.107 -5.701 1.00 59.56 104 HIS A N 1
ATOM 832 C CA . HIS A 1 104 ? 22.647 10.128 -4.683 1.00 59.56 104 HIS A CA 1
ATOM 833 C C . HIS A 1 104 ? 21.761 9.904 -3.449 1.00 59.56 104 HIS A C 1
ATOM 835 O O . HIS A 1 104 ? 22.245 9.982 -2.324 1.00 59.56 104 HIS A O 1
ATOM 841 N N . TRP A 1 105 ? 20.486 9.544 -3.643 1.00 64.06 105 TRP A N 1
ATOM 842 C CA . TRP A 1 105 ? 19.571 9.212 -2.541 1.00 64.06 105 TRP A CA 1
ATOM 843 C C . TRP A 1 105 ? 19.984 7.936 -1.801 1.00 64.06 105 TRP A C 1
ATOM 845 O O . TRP A 1 105 ? 19.957 7.921 -0.574 1.00 64.06 105 TRP A O 1
ATOM 855 N N . LEU A 1 106 ? 20.419 6.894 -2.520 1.00 63.56 106 LEU A N 1
ATOM 856 C CA . LEU A 1 106 ? 20.961 5.677 -1.905 1.00 63.56 106 LEU A CA 1
ATOM 857 C C . LEU A 1 106 ? 22.211 5.967 -1.079 1.00 63.56 106 LEU A C 1
ATOM 859 O O . LEU A 1 106 ? 22.341 5.448 0.025 1.00 63.56 106 LEU A O 1
ATOM 863 N N . HIS A 1 107 ? 23.104 6.818 -1.585 1.00 63.84 107 HIS A N 1
ATOM 864 C CA . HIS A 1 107 ? 24.291 7.231 -0.849 1.00 63.84 107 HIS A CA 1
ATOM 865 C C . HIS A 1 107 ? 23.919 7.996 0.430 1.00 63.84 107 HIS A C 1
ATOM 867 O O . HIS A 1 107 ? 24.493 7.727 1.477 1.00 63.84 107 HIS A O 1
ATOM 873 N N . MET A 1 108 ? 22.921 8.889 0.390 1.00 64.88 108 MET A N 1
ATOM 874 C CA . MET A 1 108 ? 22.426 9.561 1.602 1.00 64.88 108 MET A CA 1
ATOM 875 C C . MET A 1 108 ? 21.813 8.583 2.614 1.00 64.88 108 MET A C 1
ATOM 877 O O . MET A 1 108 ? 22.115 8.681 3.797 1.00 64.88 108 MET A O 1
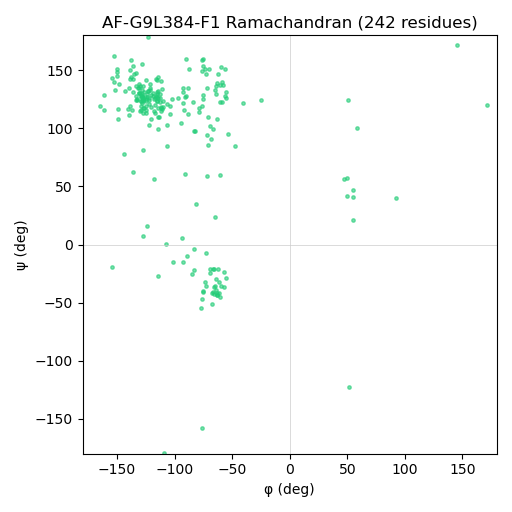ATOM 881 N N . LEU A 1 109 ? 20.997 7.622 2.167 1.00 64.56 109 LEU A N 1
ATOM 882 C CA . LEU A 1 109 ? 20.403 6.608 3.051 1.00 64.56 109 LEU A CA 1
ATOM 883 C C . LEU A 1 109 ? 21.473 5.699 3.678 1.00 64.56 109 LEU A C 1
ATOM 885 O O . LEU A 1 109 ? 21.399 5.361 4.861 1.00 64.56 109 LEU A O 1
ATOM 889 N N . ALA A 1 110 ? 22.493 5.324 2.903 1.00 65.88 110 ALA A N 1
ATOM 890 C CA . ALA A 1 110 ? 23.629 4.554 3.394 1.00 65.88 110 ALA A CA 1
ATOM 891 C C . ALA A 1 110 ? 24.455 5.352 4.416 1.00 65.88 110 ALA A C 1
ATOM 893 O O . ALA A 1 110 ? 24.808 4.805 5.460 1.00 65.88 110 ALA A O 1
ATOM 894 N N . LEU A 1 111 ? 24.696 6.643 4.161 1.00 63.53 111 LEU A N 1
ATOM 895 C CA . LEU A 1 111 ? 25.374 7.547 5.094 1.00 63.53 111 LEU A CA 1
ATOM 896 C C . LEU A 1 111 ? 24.586 7.732 6.395 1.00 63.53 111 LEU A C 1
ATOM 898 O O . LEU A 1 111 ? 25.175 7.638 7.464 1.00 63.53 111 LEU A O 1
ATOM 902 N N . GLU A 1 112 ? 23.265 7.916 6.337 1.00 61.19 112 GLU A N 1
ATOM 903 C CA . GLU A 1 112 ? 22.421 8.061 7.534 1.00 61.19 112 GLU A CA 1
ATOM 904 C C . GLU A 1 112 ? 22.414 6.772 8.378 1.00 61.19 112 GLU A C 1
ATOM 906 O O . GLU A 1 112 ? 22.474 6.808 9.611 1.00 61.19 112 GLU A O 1
ATOM 911 N N . THR A 1 113 ? 22.449 5.612 7.714 1.00 58.59 113 THR A N 1
ATOM 912 C CA . THR A 1 113 ? 22.603 4.311 8.380 1.00 58.59 113 THR A CA 1
ATOM 913 C C . THR A 1 113 ? 23.983 4.183 9.040 1.00 58.59 113 THR A C 1
ATOM 915 O O . THR A 1 113 ? 24.092 3.656 10.148 1.00 58.59 113 THR A O 1
ATOM 918 N N . GLN A 1 114 ? 25.038 4.718 8.421 1.00 53.72 114 GLN A N 1
ATOM 919 C CA . GLN A 1 114 ? 26.406 4.689 8.947 1.00 53.72 114 GLN A CA 1
ATOM 920 C C . GLN A 1 114 ? 26.626 5.685 10.097 1.00 53.72 114 GLN A C 1
ATOM 922 O O . GLN A 1 114 ? 27.237 5.333 11.105 1.00 53.72 114 GLN A O 1
ATOM 927 N N . GLU A 1 115 ? 26.065 6.891 10.018 1.00 51.53 115 GLU A N 1
ATOM 928 C CA . GLU A 1 115 ? 26.112 7.889 11.092 1.00 51.53 115 GLU A CA 1
ATOM 929 C C . GLU A 1 115 ? 25.377 7.407 12.347 1.00 51.53 115 GLU A C 1
ATOM 931 O O . GLU A 1 115 ? 25.814 7.704 13.462 1.00 51.53 115 GLU A O 1
ATOM 936 N N . SER A 1 116 ? 24.345 6.567 12.190 1.00 49.22 116 SER A N 1
ATOM 937 C CA . SER A 1 116 ? 23.662 5.915 13.315 1.00 49.22 116 SER A CA 1
ATOM 938 C C . SER A 1 116 ? 24.537 4.915 14.089 1.00 49.22 116 SER A C 1
ATOM 940 O O . SER A 1 116 ? 24.274 4.656 15.263 1.00 49.22 116 SER A O 1
ATOM 942 N N . SER A 1 117 ? 25.608 4.406 13.465 1.00 47.78 117 SER A N 1
ATOM 943 C CA . SER A 1 117 ? 26.580 3.491 14.084 1.00 47.78 117 SER A CA 1
ATOM 944 C C . SER A 1 117 ? 27.747 4.211 14.776 1.00 47.78 117 SER A C 1
ATOM 946 O O . SER A 1 117 ? 28.507 3.589 15.519 1.00 47.78 117 SER A O 1
ATOM 948 N N . SER A 1 118 ? 27.873 5.530 14.583 1.00 43.66 118 SER A N 1
ATOM 949 C CA . SER A 1 118 ? 28.909 6.348 15.214 1.00 43.66 118 SER A CA 1
ATOM 950 C C . SER A 1 118 ? 28.405 6.950 16.531 1.00 43.66 118 SER A C 1
ATOM 952 O O . SER A 1 118 ? 27.304 7.485 16.654 1.00 43.66 118 SER A O 1
ATOM 954 N N . SER A 1 119 ? 29.218 6.806 17.570 1.00 45.00 119 SER A N 1
ATOM 955 C CA . SER A 1 119 ? 28.909 7.012 18.984 1.00 45.00 119 SER A CA 1
ATOM 956 C C . SER A 1 119 ? 28.723 8.484 19.404 1.00 45.00 119 SER A C 1
ATOM 958 O O . SER A 1 119 ? 29.423 8.962 20.297 1.00 45.00 119 SER A O 1
ATOM 960 N N . VAL A 1 120 ? 27.770 9.210 18.805 1.00 39.19 120 VAL A N 1
ATOM 961 C CA . VAL A 1 120 ? 27.436 10.616 19.145 1.00 39.19 120 VAL A CA 1
ATOM 962 C C . VAL A 1 120 ? 25.949 10.797 19.522 1.00 39.19 120 VAL A C 1
ATOM 964 O O . VAL A 1 120 ? 25.446 11.904 19.661 1.00 39.19 120 VAL A O 1
ATOM 967 N N . PHE A 1 121 ? 25.218 9.717 19.822 1.00 39.84 121 PHE A N 1
ATOM 968 C CA . PHE A 1 121 ? 23.847 9.783 20.367 1.00 39.84 121 PHE A CA 1
ATOM 969 C C . PHE A 1 121 ? 23.776 10.021 21.890 1.00 39.84 121 PHE A C 1
ATOM 971 O O . PHE A 1 121 ? 22.869 9.541 22.572 1.00 39.84 121 PHE A O 1
ATOM 978 N N . LYS A 1 122 ? 24.700 10.799 22.467 1.00 46.19 122 LYS A N 1
ATOM 979 C CA . LYS A 1 122 ? 24.539 11.291 23.844 1.00 46.19 122 LYS A CA 1
ATOM 980 C C . LYS A 1 122 ? 23.762 12.613 23.806 1.00 46.19 122 LYS A C 1
ATOM 982 O O . LYS A 1 122 ? 24.282 13.622 23.359 1.00 46.19 122 LYS A O 1
ATOM 987 N N . GLN A 1 123 ? 22.531 12.572 24.330 1.00 42.94 123 GLN A N 1
ATOM 988 C CA . GLN A 1 123 ? 21.593 13.687 24.581 1.00 42.94 123 GLN A CA 1
ATOM 989 C C . GLN A 1 123 ? 20.563 14.066 23.495 1.00 42.94 123 GLN A C 1
ATOM 991 O O . GLN A 1 123 ? 20.172 15.229 23.380 1.00 42.94 123 GLN A O 1
ATOM 996 N N . ARG A 1 124 ? 19.947 13.097 22.801 1.00 46.72 124 ARG A N 1
ATOM 997 C CA . ARG A 1 124 ? 18.569 13.341 22.326 1.00 46.72 124 ARG A CA 1
ATOM 998 C C . ARG A 1 124 ? 17.641 13.333 23.544 1.00 46.72 124 ARG A C 1
ATOM 1000 O O . ARG A 1 124 ? 17.430 12.283 24.146 1.00 46.72 124 ARG A O 1
ATOM 1007 N N . LYS A 1 125 ? 17.108 14.505 23.923 1.00 49.19 125 LYS A N 1
ATOM 1008 C CA . LYS A 1 125 ? 15.992 14.635 24.879 1.00 49.19 125 LYS A CA 1
ATOM 1009 C C . LYS A 1 125 ? 14.972 13.532 24.579 1.00 49.19 125 LYS A C 1
ATOM 1011 O O . LYS A 1 125 ? 14.495 13.454 23.446 1.00 49.19 125 LYS A O 1
ATOM 1016 N N . LYS A 1 126 ? 14.682 12.679 25.569 1.00 52.34 126 LYS A N 1
ATOM 1017 C CA . LYS A 1 126 ? 13.666 11.617 25.510 1.00 52.34 126 LYS A CA 1
ATOM 1018 C C . LYS A 1 126 ? 12.342 12.265 25.086 1.00 52.34 126 LYS A C 1
ATOM 1020 O O . LYS A 1 126 ? 11.642 12.839 25.913 1.00 52.34 126 LYS A O 1
ATOM 1025 N N . ARG A 1 127 ? 12.022 12.246 23.791 1.00 52.12 127 ARG A N 1
ATOM 1026 C CA . ARG A 1 127 ? 10.678 12.572 23.317 1.00 52.12 127 ARG A CA 1
ATOM 1027 C C . ARG A 1 127 ? 9.807 11.417 23.782 1.00 52.12 127 ARG A C 1
ATOM 1029 O O . ARG A 1 127 ? 9.894 10.320 23.240 1.00 52.12 127 ARG A O 1
ATOM 1036 N N . THR A 1 128 ? 9.056 11.632 24.855 1.00 61.19 128 THR A N 1
ATOM 1037 C CA . THR A 1 128 ? 8.002 10.716 25.276 1.00 61.19 128 THR A CA 1
ATOM 1038 C C . THR A 1 128 ? 6.920 10.769 24.214 1.00 61.19 128 THR A C 1
ATOM 1040 O O . THR A 1 128 ? 6.136 11.713 24.151 1.00 61.19 128 THR A O 1
ATOM 1043 N N . PHE A 1 129 ? 6.934 9.786 23.320 1.00 58.75 129 PHE A N 1
ATOM 1044 C CA . PHE A 1 129 ? 5.821 9.563 22.414 1.00 58.75 129 PHE A CA 1
ATOM 1045 C C . PHE A 1 129 ? 4.583 9.204 23.247 1.00 58.75 129 PHE A C 1
ATOM 1047 O O . PHE A 1 129 ? 4.722 8.471 24.234 1.00 58.75 129 PHE A O 1
ATOM 1054 N N . PRO A 1 130 ? 3.397 9.732 22.902 1.00 67.19 130 PRO A N 1
ATOM 1055 C CA . PRO A 1 130 ? 2.178 9.398 23.621 1.00 67.19 130 PRO A CA 1
ATOM 1056 C C . PRO A 1 130 ? 1.942 7.890 23.513 1.00 67.19 130 PRO A C 1
ATOM 1058 O O . PRO A 1 130 ? 1.889 7.335 22.417 1.00 67.19 130 PRO A O 1
ATOM 1061 N N . GLN A 1 131 ? 1.847 7.218 24.658 1.00 75.94 131 GLN A N 1
ATOM 1062 C CA . GLN A 1 131 ? 1.489 5.807 24.695 1.00 75.94 131 GLN A CA 1
ATOM 1063 C C . GLN A 1 131 ? -0.022 5.691 24.525 1.00 75.94 131 GLN A C 1
ATOM 1065 O O . GLN A 1 131 ? -0.782 6.191 25.356 1.00 75.94 131 GLN A O 1
ATOM 1070 N N . ILE A 1 132 ? -0.438 5.038 23.443 1.00 80.88 132 ILE A N 1
ATOM 1071 C CA . ILE A 1 132 ? -1.838 4.690 23.226 1.00 80.88 132 ILE A CA 1
ATOM 1072 C C . ILE A 1 132 ? -2.163 3.514 24.147 1.00 80.88 132 ILE A C 1
ATOM 1074 O O . ILE A 1 132 ? -1.450 2.506 24.160 1.00 80.88 132 ILE A O 1
ATOM 1078 N N . LEU A 1 133 ? -3.197 3.671 24.971 1.00 81.50 133 LEU A N 1
ATOM 1079 C CA . LEU A 1 133 ? -3.601 2.662 25.953 1.00 81.50 133 LEU A CA 1
ATOM 1080 C C . LEU A 1 133 ? -4.810 1.838 25.487 1.00 81.50 133 LEU A C 1
ATOM 1082 O O . LEU A 1 133 ? -5.054 0.768 26.047 1.00 81.50 133 LEU A O 1
ATOM 1086 N N . ALA A 1 134 ? -5.518 2.312 24.461 1.00 85.06 134 ALA A N 1
ATOM 1087 C CA . ALA A 1 134 ? -6.658 1.635 23.861 1.00 85.06 134 ALA A CA 1
ATOM 1088 C C . ALA A 1 134 ? -6.247 0.456 22.955 1.00 85.06 134 ALA A C 1
ATOM 1090 O O . ALA A 1 134 ? -5.113 0.423 22.463 1.00 85.06 134 ALA A O 1
ATOM 1091 N N . PRO A 1 135 ? -7.160 -0.500 22.700 1.00 88.75 135 PRO A N 1
ATOM 1092 C CA . PRO A 1 135 ? -6.955 -1.541 21.702 1.00 88.75 135 PRO A CA 1
ATOM 1093 C C . PRO A 1 135 ? -6.704 -0.959 20.305 1.00 88.75 135 PRO A C 1
ATOM 1095 O O . PRO A 1 135 ? -7.378 -0.014 19.896 1.00 88.75 135 PRO A O 1
ATOM 1098 N N . ILE A 1 136 ? -5.741 -1.529 19.579 1.00 90.44 136 ILE A N 1
ATOM 1099 C CA . ILE A 1 136 ? -5.355 -1.102 18.232 1.00 90.44 136 ILE A CA 1
ATOM 1100 C C . ILE A 1 136 ? -5.425 -2.291 17.283 1.00 90.44 136 ILE A C 1
ATOM 1102 O O . ILE A 1 136 ? -4.780 -3.312 17.517 1.00 90.44 136 ILE A O 1
ATOM 1106 N 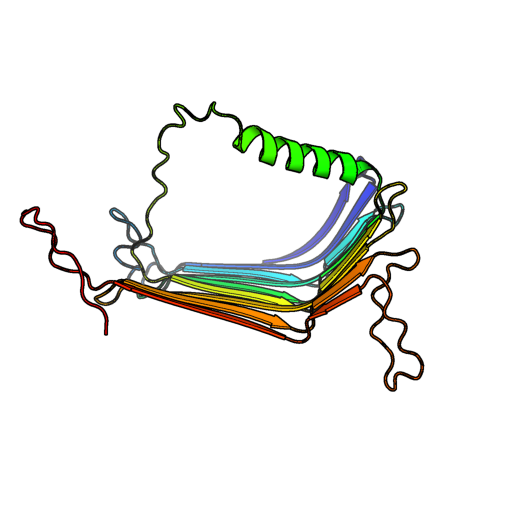N . ILE A 1 137 ? -6.150 -2.136 16.183 1.00 93.12 137 ILE A N 1
ATOM 1107 C CA . ILE A 1 137 ? -6.180 -3.087 15.075 1.00 93.12 137 ILE A CA 1
ATOM 1108 C C . ILE A 1 137 ? -5.597 -2.387 13.855 1.00 93.12 137 ILE A C 1
ATOM 1110 O O . ILE A 1 137 ? -6.069 -1.334 13.442 1.00 93.12 137 ILE A O 1
ATOM 1114 N N . PHE A 1 138 ? -4.561 -2.962 13.267 1.00 94.38 138 PHE A N 1
ATOM 1115 C CA . PHE A 1 138 ? -3.921 -2.428 12.078 1.00 94.38 138 PHE A CA 1
ATOM 1116 C C . PHE A 1 138 ? -3.836 -3.518 11.019 1.00 94.38 138 PHE A C 1
ATOM 1118 O O . PHE A 1 138 ? -3.271 -4.575 11.269 1.00 94.38 138 PHE A O 1
ATOM 1125 N N . SER A 1 139 ? -4.380 -3.254 9.839 1.00 95.12 139 SER A N 1
ATOM 1126 C CA . SER A 1 139 ? -4.274 -4.142 8.682 1.00 95.12 139 SER A CA 1
ATOM 1127 C C . SER A 1 139 ? -3.660 -3.380 7.518 1.00 95.12 139 SER A C 1
ATOM 1129 O O . SER A 1 139 ? -4.042 -2.254 7.205 1.00 95.12 139 SER A O 1
ATOM 1131 N N . THR A 1 140 ? -2.670 -3.963 6.865 1.00 95.12 140 THR A N 1
ATOM 1132 C CA . THR A 1 140 ? -2.112 -3.436 5.622 1.00 95.12 140 THR A CA 1
ATOM 1133 C C . THR A 1 140 ? -2.043 -4.558 4.618 1.00 95.12 140 THR A C 1
ATOM 1135 O O . THR A 1 140 ? -1.515 -5.613 4.928 1.00 95.12 140 THR A O 1
ATOM 1138 N N . SER A 1 141 ? -2.542 -4.334 3.410 1.00 94.62 141 SER A N 1
ATOM 1139 C CA . SER A 1 141 ? -2.417 -5.259 2.294 1.00 94.62 141 SER A CA 1
ATOM 1140 C C . SER A 1 141 ? -1.968 -4.493 1.062 1.00 94.62 141 SER A C 1
ATOM 1142 O O . SER A 1 141 ? -2.584 -3.509 0.654 1.00 94.62 141 SER A O 1
ATOM 1144 N N . ILE A 1 142 ? -0.869 -4.938 0.475 1.00 93.62 142 ILE A N 1
ATOM 1145 C CA . ILE A 1 142 ? -0.307 -4.392 -0.749 1.00 93.62 142 ILE A CA 1
ATOM 1146 C C . ILE A 1 142 ? -0.319 -5.512 -1.775 1.00 93.62 142 ILE A C 1
ATOM 1148 O O . ILE A 1 142 ? 0.180 -6.595 -1.502 1.00 93.62 142 ILE A O 1
ATOM 1152 N N . SER A 1 143 ? -0.875 -5.264 -2.955 1.00 92.38 143 SER A N 1
ATOM 1153 C CA . SER A 1 143 ? -1.030 -6.284 -3.989 1.00 92.38 143 SER A CA 1
ATOM 1154 C C . SER A 1 143 ? -0.661 -5.787 -5.378 1.00 92.38 143 SER A C 1
ATOM 1156 O O . SER A 1 143 ? -0.760 -4.593 -5.676 1.00 92.38 143 SER A O 1
ATOM 1158 N N . ASN A 1 144 ? -0.258 -6.725 -6.236 1.00 88.88 144 ASN A N 1
ATOM 1159 C CA . ASN A 1 144 ? 0.079 -6.509 -7.643 1.00 88.88 144 ASN A CA 1
ATOM 1160 C C . ASN A 1 144 ? 1.154 -5.433 -7.846 1.00 88.88 144 ASN A C 1
ATOM 1162 O O . ASN A 1 144 ? 1.007 -4.522 -8.664 1.00 88.88 144 ASN A O 1
ATOM 1166 N N . VAL A 1 145 ? 2.232 -5.500 -7.069 1.00 87.31 145 VAL A N 1
ATOM 1167 C CA . VAL A 1 145 ? 3.322 -4.527 -7.165 1.00 87.31 145 VAL A CA 1
ATOM 1168 C C . VAL A 1 145 ? 4.385 -5.048 -8.110 1.00 87.31 145 VAL A C 1
ATOM 1170 O O . VAL A 1 145 ? 4.791 -6.204 -8.028 1.00 87.31 145 VAL A O 1
ATOM 1173 N N . ASN A 1 146 ? 4.851 -4.170 -8.993 1.00 87.44 146 ASN A N 1
ATOM 1174 C CA . ASN A 1 146 ? 5.995 -4.431 -9.851 1.00 87.44 146 ASN A CA 1
ATOM 1175 C C . ASN A 1 146 ? 6.881 -3.188 -9.875 1.00 87.44 146 ASN A C 1
ATOM 1177 O O . ASN A 1 146 ? 6.473 -2.112 -10.315 1.00 87.44 146 ASN A O 1
ATOM 1181 N N . VAL A 1 147 ? 8.089 -3.341 -9.362 1.00 85.88 147 VAL A N 1
ATOM 1182 C CA . VAL A 1 147 ? 9.098 -2.303 -9.254 1.00 85.88 147 VAL A CA 1
ATOM 1183 C C . VAL A 1 147 ? 10.237 -2.678 -10.182 1.00 85.88 147 VAL A C 1
ATOM 1185 O O . VAL A 1 147 ? 10.792 -3.762 -10.076 1.00 85.88 147 VAL A O 1
ATOM 1188 N N . SER A 1 148 ? 10.612 -1.773 -11.072 1.00 83.69 148 SER A N 1
ATOM 1189 C CA . SER A 1 148 ? 11.762 -1.911 -11.961 1.00 83.69 148 SER A CA 1
ATOM 1190 C C . SER A 1 148 ? 12.629 -0.672 -11.818 1.00 83.69 148 SER A C 1
ATOM 1192 O O . SER A 1 148 ? 12.147 0.461 -11.918 1.00 83.69 148 SER A O 1
ATOM 1194 N N . VAL A 1 149 ? 13.906 -0.884 -11.522 1.00 81.44 149 VAL A N 1
ATOM 1195 C CA . VAL A 1 149 ? 14.851 0.193 -11.242 1.00 81.44 149 VAL A CA 1
ATOM 1196 C C . VAL A 1 149 ? 16.114 -0.015 -12.063 1.00 81.44 149 VAL A C 1
ATOM 1198 O O . VAL A 1 149 ? 16.715 -1.087 -12.052 1.00 81.44 149 VAL A O 1
ATOM 1201 N N . GLN A 1 150 ? 16.533 1.044 -12.751 1.00 77.31 150 GLN A N 1
ATOM 1202 C CA . GLN A 1 150 ? 17.800 1.108 -13.467 1.00 77.31 150 GLN A CA 1
ATOM 1203 C C . GLN A 1 150 ? 18.602 2.323 -12.996 1.00 77.31 150 GLN A C 1
ATOM 1205 O O . GLN A 1 150 ? 18.162 3.470 -13.137 1.00 77.31 150 GLN A O 1
ATOM 1210 N N . LEU A 1 151 ? 19.788 2.061 -12.442 1.00 74.75 151 LEU A N 1
ATOM 1211 C CA . LEU A 1 151 ? 20.640 3.056 -11.791 1.00 74.75 151 LEU A CA 1
ATOM 1212 C C . LEU A 1 151 ? 21.941 3.241 -12.567 1.00 74.75 151 LEU A C 1
ATOM 1214 O O . LEU A 1 151 ? 22.871 2.455 -12.403 1.00 74.75 151 LEU A O 1
ATOM 1218 N N . GLY A 1 152 ? 22.023 4.294 -13.383 1.00 72.19 152 GLY A N 1
ATOM 1219 C CA . GLY A 1 152 ? 23.227 4.584 -14.170 1.00 72.19 152 GLY A CA 1
ATOM 1220 C C . GLY A 1 152 ? 23.692 3.367 -14.972 1.00 72.19 152 GLY A C 1
ATOM 1221 O O . GLY A 1 152 ? 22.901 2.813 -15.733 1.00 72.19 152 GLY A O 1
ATOM 1222 N N . ASP A 1 153 ? 24.938 2.953 -14.744 1.00 71.69 153 ASP A N 1
ATOM 1223 C CA . ASP A 1 153 ? 25.580 1.829 -15.438 1.00 71.69 153 ASP A CA 1
ATOM 1224 C C . ASP A 1 153 ? 25.451 0.489 -14.690 1.00 71.69 153 ASP A C 1
ATOM 1226 O O . ASP A 1 153 ? 26.040 -0.512 -15.094 1.00 71.69 153 ASP A O 1
ATOM 1230 N N . THR A 1 154 ? 24.694 0.441 -13.588 1.00 69.75 154 THR A N 1
ATOM 1231 C CA . THR A 1 154 ? 24.449 -0.824 -12.878 1.00 69.75 154 THR A CA 1
ATOM 1232 C C . THR A 1 154 ? 23.426 -1.689 -13.624 1.00 69.75 154 THR A C 1
ATOM 1234 O O . THR A 1 154 ? 22.516 -1.149 -14.270 1.00 69.75 154 THR A O 1
ATOM 1237 N N . PRO A 1 155 ? 23.534 -3.030 -13.528 1.00 71.69 155 PRO A N 1
ATOM 1238 C CA . PRO A 1 155 ? 22.526 -3.931 -14.067 1.00 71.69 155 PRO A CA 1
ATOM 1239 C C . PRO A 1 155 ? 21.152 -3.582 -13.492 1.00 71.69 155 PRO A C 1
ATOM 1241 O O . PRO A 1 155 ? 21.022 -3.416 -12.274 1.00 71.69 155 PRO A O 1
ATOM 1244 N N . PRO A 1 156 ? 20.118 -3.446 -14.333 1.0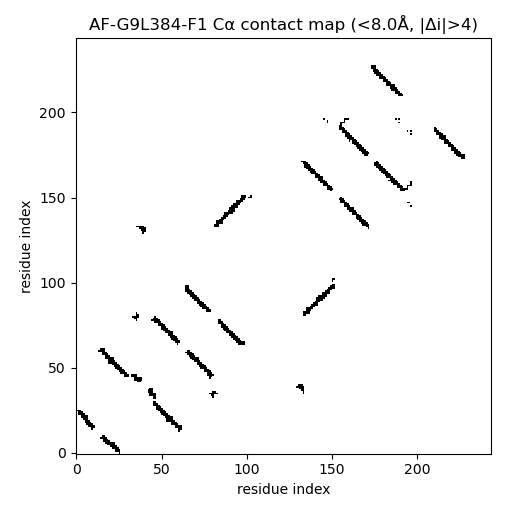0 76.88 156 PRO A N 1
ATOM 1245 C CA . PRO A 1 156 ? 18.814 -3.106 -13.821 1.00 76.88 156 PRO A CA 1
ATOM 1246 C C . PRO A 1 156 ? 18.245 -4.293 -13.041 1.00 76.88 156 PRO A C 1
ATOM 1248 O O . PRO A 1 156 ? 18.555 -5.459 -13.306 1.00 76.88 156 PRO A O 1
ATOM 1251 N N . PHE A 1 157 ? 17.414 -3.992 -12.051 1.00 80.25 157 PHE A N 1
ATOM 1252 C CA . PHE A 1 157 ? 16.752 -5.008 -11.249 1.00 80.25 157 PHE A CA 1
ATOM 1253 C C . PHE A 1 157 ? 15.258 -4.752 -11.206 1.00 80.25 157 PHE A C 1
ATOM 1255 O O . PHE A 1 157 ? 14.784 -3.624 -11.370 1.00 80.25 157 PHE A O 1
ATOM 1262 N N . ALA A 1 158 ? 14.509 -5.817 -10.965 1.00 85.19 158 ALA A N 1
ATOM 1263 C CA . ALA A 1 158 ? 13.088 -5.722 -10.747 1.00 85.19 158 ALA A CA 1
ATOM 1264 C C . ALA A 1 158 ? 12.627 -6.623 -9.612 1.00 85.19 158 ALA A C 1
ATOM 1266 O O . ALA A 1 158 ? 13.155 -7.713 -9.403 1.00 85.19 158 ALA A O 1
ATOM 1267 N N . LEU A 1 159 ? 11.642 -6.125 -8.879 1.00 87.06 159 LEU A N 1
ATOM 1268 C CA . LEU A 1 159 ? 11.019 -6.737 -7.722 1.00 87.06 159 LEU A CA 1
ATOM 1269 C C . LEU A 1 159 ? 9.508 -6.726 -7.933 1.00 87.06 159 LEU A C 1
ATOM 1271 O O . LEU A 1 159 ? 8.928 -5.675 -8.189 1.00 87.06 159 LEU A O 1
ATOM 1275 N N . GLY A 1 160 ? 8.858 -7.870 -7.800 1.00 88.19 160 GLY A N 1
ATOM 1276 C CA . GLY A 1 160 ? 7.415 -7.985 -7.928 1.00 88.19 160 GLY A CA 1
ATOM 1277 C C . GLY A 1 160 ? 6.849 -8.914 -6.876 1.00 88.19 160 GLY A C 1
ATOM 1278 O O . GLY A 1 160 ? 7.528 -9.833 -6.430 1.00 88.19 160 GLY A O 1
ATOM 1279 N N . PHE A 1 161 ? 5.613 -8.667 -6.466 1.00 88.44 161 PHE A N 1
ATOM 1280 C CA . PHE A 1 161 ? 4.879 -9.567 -5.585 1.00 88.44 161 PHE A CA 1
ATOM 1281 C C . PHE A 1 161 ? 3.380 -9.474 -5.849 1.00 88.44 161 PHE A C 1
ATOM 1283 O O . PHE A 1 161 ? 2.858 -8.408 -6.201 1.00 88.44 161 PHE A O 1
ATOM 1290 N N . ASN A 1 162 ? 2.683 -10.591 -5.658 1.00 89.44 162 ASN A N 1
ATOM 1291 C CA . ASN A 1 162 ? 1.232 -10.636 -5.802 1.00 89.44 162 ASN A CA 1
ATOM 1292 C C . ASN A 1 162 ? 0.554 -9.998 -4.597 1.00 89.44 162 ASN A C 1
ATOM 1294 O O . ASN A 1 162 ? -0.347 -9.180 -4.771 1.00 89.44 162 ASN A O 1
ATOM 1298 N N . SER A 1 163 ? 0.990 -10.348 -3.386 1.00 91.88 163 SER A N 1
ATOM 1299 C CA . SER A 1 163 ? 0.429 -9.795 -2.159 1.00 91.88 163 SER A CA 1
ATOM 1300 C C . SER A 1 163 ? 1.435 -9.795 -1.015 1.00 91.88 163 SER A C 1
ATOM 1302 O O . SER A 1 163 ? 2.186 -10.746 -0.830 1.00 91.88 163 SER A O 1
ATOM 1304 N N . ILE A 1 164 ? 1.439 -8.724 -0.233 1.00 93.38 164 ILE A N 1
ATOM 1305 C CA . ILE A 1 164 ? 2.046 -8.658 1.091 1.00 93.38 164 ILE A CA 1
ATOM 1306 C C . ILE A 1 164 ? 0.971 -8.124 2.025 1.00 93.38 164 ILE A C 1
ATOM 1308 O O . ILE A 1 164 ? 0.470 -7.021 1.800 1.00 93.38 164 ILE A O 1
ATOM 1312 N N . SER A 1 165 ? 0.630 -8.871 3.070 1.00 94.88 165 SER A N 1
ATOM 1313 C CA . SER A 1 165 ? -0.279 -8.395 4.113 1.00 94.88 165 SER A CA 1
ATOM 1314 C C . SER A 1 165 ? 0.328 -8.479 5.499 1.00 94.88 165 SER A C 1
ATOM 1316 O O . SER A 1 165 ? 1.051 -9.415 5.822 1.00 94.88 165 SER A O 1
ATOM 1318 N N . LEU A 1 166 ? 0.025 -7.467 6.303 1.00 95.44 166 LEU A N 1
ATOM 1319 C CA . LEU A 1 166 ? 0.413 -7.322 7.691 1.00 95.44 166 LEU A CA 1
ATOM 1320 C C . LEU A 1 166 ? -0.842 -7.042 8.510 1.00 95.44 166 LEU A C 1
ATOM 1322 O O . LEU A 1 166 ? -1.413 -5.958 8.401 1.00 95.44 166 LEU A O 1
ATOM 1326 N N . ASP A 1 167 ? -1.210 -7.987 9.364 1.00 94.88 167 ASP A N 1
ATOM 1327 C CA . ASP A 1 167 ? -2.277 -7.828 10.342 1.00 94.88 167 ASP A CA 1
ATOM 1328 C C . ASP A 1 167 ? -1.671 -7.778 11.738 1.00 94.88 167 ASP A C 1
ATOM 1330 O O . ASP A 1 167 ? -1.027 -8.722 12.198 1.00 94.88 167 ASP A O 1
ATOM 1334 N N . TYR A 1 168 ? -1.873 -6.662 12.423 1.00 93.44 168 TYR A N 1
ATOM 1335 C CA . TYR A 1 168 ? -1.416 -6.418 13.778 1.00 93.44 168 TYR A CA 1
ATOM 1336 C C . TYR A 1 168 ? -2.599 -6.100 14.688 1.00 93.44 168 TYR A C 1
ATOM 1338 O O . TYR A 1 168 ? -3.468 -5.295 14.361 1.00 93.44 168 TYR A O 1
ATOM 1346 N N . GLN A 1 169 ? -2.621 -6.720 15.860 1.00 90.50 169 GLN A N 1
ATOM 1347 C CA . GLN A 1 169 ? -3.634 -6.506 16.882 1.00 90.50 169 GLN A CA 1
ATOM 1348 C C . GLN A 1 169 ? -2.953 -6.301 18.229 1.00 90.50 169 GLN A C 1
ATOM 1350 O O . GLN A 1 169 ? -2.193 -7.154 18.683 1.00 90.50 169 GLN A O 1
ATOM 1355 N N . HIS A 1 170 ? -3.262 -5.190 18.887 1.00 88.38 170 HIS A N 1
ATOM 1356 C CA . HIS A 1 170 ? -2.944 -4.915 20.278 1.00 88.38 170 HIS A CA 1
ATOM 1357 C C . HIS A 1 170 ? -4.253 -4.836 21.054 1.00 88.38 170 HIS A C 1
ATOM 1359 O O . HIS A 1 170 ? -5.017 -3.895 20.883 1.00 88.38 170 HIS A O 1
ATOM 1365 N N . LEU A 1 171 ? -4.524 -5.815 21.908 1.00 84.94 171 LEU A N 1
ATOM 1366 C CA . LEU A 1 171 ? -5.728 -5.865 22.726 1.00 84.94 171 LEU A CA 1
ATOM 1367 C C . LEU A 1 171 ? -5.344 -5.677 24.193 1.00 84.94 171 LEU A C 1
ATOM 1369 O O . LEU A 1 171 ? -4.331 -6.212 24.653 1.00 84.94 171 LEU A O 1
ATOM 1373 N N . ARG A 1 172 ? -6.174 -4.931 24.930 1.00 72.25 172 ARG A N 1
ATOM 1374 C CA . ARG A 1 172 ? -6.009 -4.740 26.376 1.00 72.25 172 ARG A CA 1
ATOM 1375 C C . ARG A 1 172 ? -7.327 -4.846 27.166 1.00 72.25 172 ARG A C 1
ATOM 1377 O O . ARG A 1 172 ? -7.722 -3.872 27.799 1.00 72.25 172 ARG A O 1
ATOM 1384 N N . PRO A 1 173 ? -8.027 -5.998 27.165 1.00 61.56 173 PRO A N 1
ATOM 1385 C CA . PRO A 1 173 ? -9.233 -6.162 27.980 1.00 61.56 173 PRO A CA 1
ATOM 1386 C C . PRO A 1 173 ? -8.897 -6.361 29.469 1.00 61.56 173 PRO A C 1
ATOM 1388 O O . PRO A 1 173 ? -9.578 -5.814 30.329 1.00 61.56 173 PRO A O 1
ATOM 1391 N N . GLN A 1 174 ? -7.856 -7.157 29.767 1.00 62.00 174 GLN A N 1
ATOM 1392 C CA . GLN A 1 174 ? -7.409 -7.548 31.125 1.00 62.00 174 GLN A CA 1
ATOM 1393 C C . GLN A 1 174 ? -5.907 -7.913 31.191 1.00 62.00 174 GLN A C 1
ATOM 1395 O O . GLN A 1 174 ? -5.291 -7.892 32.253 1.00 62.00 174 GLN A O 1
ATOM 1400 N N . SER A 1 175 ? -5.301 -8.229 30.048 1.00 66.88 175 SER A N 1
ATOM 1401 C CA . SER A 1 175 ? -3.880 -8.520 29.842 1.00 66.88 175 SER A CA 1
ATOM 1402 C C . SER A 1 175 ? -3.422 -7.831 28.554 1.00 66.88 175 SER A C 1
ATOM 1404 O O . SER A 1 175 ? -4.251 -7.487 27.707 1.00 66.88 175 SER A O 1
ATOM 1406 N N . ILE A 1 176 ? -2.118 -7.594 28.401 1.00 78.94 176 ILE A N 1
ATOM 1407 C CA . ILE A 1 176 ? -1.571 -7.114 27.128 1.00 78.94 176 ILE A CA 1
ATOM 1408 C C . ILE A 1 176 ? -1.465 -8.321 26.200 1.00 78.94 176 ILE A C 1
ATOM 1410 O O . ILE A 1 176 ? -0.673 -9.223 26.463 1.00 78.94 176 ILE A O 1
ATOM 1414 N N . HIS A 1 177 ? -2.247 -8.319 25.121 1.00 84.94 177 HIS A N 1
ATOM 1415 C CA . HIS A 1 177 ? -2.167 -9.309 24.051 1.00 84.94 177 HIS A CA 1
ATOM 1416 C C . HIS A 1 177 ? -1.775 -8.607 22.751 1.00 84.94 177 HIS A C 1
ATOM 1418 O O . HIS A 1 177 ? -2.481 -7.722 22.269 1.00 84.94 177 HIS A O 1
ATOM 1424 N N . GLN A 1 178 ? -0.649 -8.999 22.167 1.00 87.75 178 GLN A N 1
ATOM 1425 C CA . GLN A 1 178 ? -0.182 -8.516 20.873 1.00 87.75 178 GLN A CA 1
ATOM 1426 C C . GLN A 1 178 ? -0.083 -9.682 19.906 1.00 87.75 178 GLN A C 1
ATOM 1428 O O . GLN A 1 178 ? 0.522 -10.697 20.229 1.00 87.75 178 GLN A O 1
ATOM 1433 N N . ARG A 1 179 ? -0.646 -9.540 18.712 1.00 92.81 179 ARG A N 1
ATOM 1434 C CA . ARG A 1 179 ? -0.530 -10.525 17.636 1.00 92.81 179 ARG A CA 1
ATOM 1435 C C . ARG A 1 179 ? -0.155 -9.820 16.348 1.00 92.81 179 ARG A C 1
ATOM 1437 O O . ARG A 1 179 ? -0.742 -8.798 16.021 1.00 92.81 179 ARG A O 1
ATOM 1444 N N . GLY A 1 180 ? 0.807 -10.383 15.633 1.00 94.25 180 GLY A N 1
ATOM 1445 C CA . GLY A 1 180 ? 1.204 -9.954 14.300 1.00 94.25 180 GLY A CA 1
ATOM 1446 C C . GLY A 1 180 ? 1.202 -11.141 13.347 1.00 94.25 180 GLY A C 1
ATOM 1447 O O . GLY A 1 180 ? 1.673 -12.221 13.706 1.00 94.25 180 GLY A O 1
ATOM 1448 N N . VAL A 1 181 ? 0.675 -10.945 12.145 1.00 95.75 181 VAL A N 1
ATOM 1449 C CA . VAL A 1 181 ? 0.741 -11.899 11.038 1.00 95.75 181 VAL A CA 1
ATOM 1450 C C . VAL A 1 181 ? 1.250 -11.151 9.813 1.00 95.75 181 VAL A C 1
ATOM 1452 O O . VAL A 1 181 ? 0.662 -10.150 9.421 1.00 95.75 181 VAL A O 1
ATOM 1455 N N . LEU A 1 182 ? 2.346 -11.626 9.230 1.00 95.44 182 LEU A N 1
ATOM 1456 C CA . LEU A 1 182 ? 2.903 -11.150 7.969 1.00 95.44 182 LEU A CA 1
ATOM 1457 C C . LEU A 1 182 ? 2.818 -12.283 6.952 1.00 95.44 182 LEU A C 1
ATOM 1459 O O . LEU A 1 182 ? 3.377 -13.353 7.180 1.00 95.44 182 LEU A O 1
ATOM 1463 N N . THR A 1 183 ? 2.172 -12.039 5.822 1.00 95.31 183 THR A N 1
ATOM 1464 C CA . THR A 1 183 ? 2.118 -12.974 4.697 1.00 95.31 183 THR A CA 1
ATOM 1465 C C . THR A 1 183 ? 2.685 -12.311 3.454 1.00 95.31 183 THR A C 1
ATOM 1467 O O . THR A 1 183 ? 2.411 -11.144 3.183 1.00 95.31 183 THR A O 1
ATOM 1470 N N . VAL A 1 184 ? 3.471 -13.061 2.695 1.00 94.31 184 VAL A N 1
ATOM 1471 C CA . VAL A 1 184 ? 4.056 -12.660 1.417 1.00 94.31 184 VAL A CA 1
ATOM 1472 C C . VAL A 1 184 ? 3.725 -13.748 0.406 1.00 94.31 184 VAL A C 1
ATOM 1474 O O . VAL A 1 184 ? 3.978 -14.925 0.658 1.00 94.31 184 VAL A O 1
ATOM 1477 N N . ASP A 1 185 ? 3.164 -13.343 -0.724 1.00 92.56 185 ASP A N 1
ATOM 1478 C CA . ASP A 1 185 ? 2.706 -14.207 -1.803 1.00 92.56 185 ASP A CA 1
ATOM 1479 C C . ASP A 1 185 ? 3.409 -13.846 -3.116 1.00 92.56 185 ASP A C 1
ATOM 1481 O O . ASP A 1 185 ? 3.383 -12.690 -3.562 1.00 92.56 185 ASP A O 1
ATOM 1485 N N . HIS A 1 186 ? 4.023 -14.859 -3.728 1.00 89.75 186 HIS A N 1
ATOM 1486 C CA . HIS A 1 186 ? 4.704 -14.826 -5.018 1.00 89.75 186 HIS A CA 1
ATOM 1487 C C . HIS A 1 186 ? 5.659 -13.634 -5.179 1.00 89.75 186 HIS A C 1
ATOM 1489 O O . HIS A 1 186 ? 5.547 -12.841 -6.117 1.00 89.75 186 HIS A O 1
ATOM 1495 N N . LEU A 1 187 ? 6.613 -13.498 -4.260 1.00 87.50 187 LEU A N 1
ATOM 1496 C CA . LEU A 1 187 ? 7.689 -12.519 -4.366 1.00 87.50 187 LEU A CA 1
ATOM 1497 C C . LEU A 1 187 ? 8.718 -12.998 -5.395 1.00 87.50 187 LEU A C 1
ATOM 1499 O O . LEU A 1 187 ? 9.239 -14.106 -5.317 1.00 87.50 187 LEU A O 1
ATOM 1503 N N . CYS A 1 188 ? 9.058 -12.137 -6.340 1.00 87.06 188 CYS A N 1
ATOM 1504 C CA . CYS A 1 188 ? 10.089 -12.371 -7.335 1.00 87.06 188 CYS A CA 1
ATOM 1505 C C . CYS A 1 188 ? 11.037 -11.176 -7.376 1.00 87.06 188 CYS A C 1
ATOM 1507 O O . CYS A 1 188 ? 10.617 -10.026 -7.468 1.00 87.06 188 CYS A O 1
ATOM 1509 N N . TRP A 1 189 ? 12.331 -11.445 -7.311 1.00 85.69 189 TRP A N 1
ATOM 1510 C CA . TRP A 1 189 ? 13.386 -10.459 -7.469 1.00 85.69 189 TRP A CA 1
ATOM 1511 C C . TRP A 1 189 ? 14.342 -10.958 -8.540 1.00 85.69 189 TRP A C 1
ATOM 1513 O O . TRP A 1 189 ? 14.750 -12.112 -8.507 1.00 85.69 189 TRP A O 1
ATOM 1523 N N . ARG A 1 190 ? 14.684 -10.109 -9.505 1.00 83.00 190 ARG A N 1
ATOM 1524 C CA . ARG A 1 190 ? 15.606 -10.425 -10.594 1.00 83.00 190 ARG A CA 1
ATOM 1525 C C . ARG A 1 190 ? 16.576 -9.280 -10.825 1.00 83.00 190 ARG A C 1
ATOM 1527 O O . ARG A 1 190 ? 16.168 -8.120 -10.805 1.00 83.00 190 ARG A O 1
ATOM 1534 N N . VAL A 1 191 ? 17.822 -9.619 -11.131 1.00 78.75 191 VAL A N 1
ATOM 1535 C CA . VAL A 1 191 ? 18.855 -8.699 -11.621 1.00 78.75 191 VAL A CA 1
ATOM 1536 C C . VAL A 1 191 ? 19.260 -9.123 -13.042 1.00 78.75 191 VAL A C 1
ATOM 1538 O O . VAL A 1 191 ? 19.232 -10.312 -13.365 1.00 78.75 191 VAL A O 1
ATOM 1541 N N . GLY A 1 192 ? 19.533 -8.169 -13.939 1.00 70.50 192 GLY A N 1
ATOM 1542 C CA . GLY A 1 192 ? 20.075 -8.456 -15.274 1.00 70.50 192 GLY A CA 1
ATOM 1543 C C . GLY A 1 192 ? 19.583 -7.526 -16.385 1.00 70.50 192 GLY A C 1
ATOM 1544 O O . GLY A 1 192 ? 18.670 -6.734 -16.193 1.00 70.50 192 GLY A O 1
ATOM 1545 N N . SER A 1 193 ? 20.183 -7.649 -17.573 1.00 57.25 193 SER A N 1
ATOM 1546 C CA . SER A 1 193 ? 20.025 -6.750 -18.733 1.00 57.25 193 SER A CA 1
ATOM 1547 C C . SER A 1 193 ? 18.587 -6.553 -19.245 1.00 57.25 193 SER A C 1
ATOM 1549 O O . SER A 1 193 ? 18.302 -5.495 -19.799 1.00 57.25 193 SER A O 1
ATOM 1551 N N . ASP A 1 194 ? 17.678 -7.500 -18.986 1.00 59.47 194 ASP A N 1
ATOM 1552 C CA . ASP A 1 194 ? 16.261 -7.458 -19.386 1.00 59.47 194 ASP A CA 1
ATOM 1553 C C . ASP A 1 194 ? 15.326 -7.457 -18.164 1.00 59.47 194 ASP A C 1
ATOM 1555 O O . ASP A 1 194 ? 14.478 -8.338 -18.003 1.00 59.47 194 ASP A O 1
ATOM 1559 N N . SER A 1 195 ? 15.494 -6.489 -17.259 1.00 54.06 195 SER A N 1
ATOM 1560 C CA . SER A 1 195 ? 14.824 -6.393 -15.948 1.00 54.06 195 SER A CA 1
ATOM 1561 C C . SER A 1 195 ? 13.296 -6.198 -15.977 1.00 54.06 195 SER A C 1
ATOM 1563 O O . SER A 1 195 ? 12.722 -5.674 -15.027 1.00 54.06 195 SER A O 1
ATOM 1565 N N . HIS A 1 196 ? 12.592 -6.579 -17.039 1.00 56.72 196 HIS A N 1
ATOM 1566 C CA . HIS A 1 196 ? 11.149 -6.752 -16.956 1.00 56.72 196 HIS A CA 1
ATOM 1567 C C . HIS A 1 196 ? 10.865 -8.074 -16.236 1.00 56.72 196 HIS A C 1
ATOM 1569 O O . HIS A 1 196 ? 11.229 -9.146 -16.723 1.00 56.72 196 HIS A O 1
ATOM 1575 N N . ILE A 1 197 ? 10.180 -8.022 -15.088 1.00 50.78 197 ILE A N 1
ATOM 1576 C CA . ILE A 1 197 ? 9.539 -9.222 -14.535 1.00 50.78 197 ILE A CA 1
ATOM 1577 C C . ILE A 1 197 ? 8.398 -9.582 -15.483 1.00 50.78 197 ILE A C 1
ATOM 1579 O O . ILE A 1 197 ? 7.282 -9.076 -15.368 1.00 50.78 197 ILE A O 1
ATOM 1583 N N . GLN A 1 198 ? 8.697 -10.420 -16.469 1.00 46.66 198 GLN A N 1
ATOM 1584 C CA . GLN A 1 198 ? 7.684 -11.125 -17.234 1.00 46.66 198 GLN A CA 1
ATOM 1585 C C . GLN A 1 198 ? 7.303 -12.370 -16.436 1.00 46.66 198 GLN A C 1
ATOM 1587 O O . GLN A 1 198 ? 8.160 -13.186 -16.094 1.00 46.66 198 GLN A O 1
ATOM 1592 N N . ARG A 1 199 ? 6.015 -12.498 -16.105 1.00 45.16 199 ARG A N 1
ATOM 1593 C CA . ARG A 1 199 ? 5.455 -13.730 -15.541 1.00 45.16 199 ARG A CA 1
ATOM 1594 C C . ARG A 1 199 ? 5.785 -14.866 -16.511 1.00 45.16 199 ARG A C 1
ATOM 1596 O O . ARG A 1 199 ? 5.497 -14.733 -17.699 1.00 45.16 199 ARG A O 1
ATOM 1603 N N . ALA A 1 200 ? 6.418 -15.937 -16.032 1.00 42.56 200 ALA A N 1
ATOM 1604 C CA . ALA A 1 200 ? 6.780 -17.057 -16.895 1.00 42.56 200 ALA A CA 1
ATOM 1605 C C . ALA A 1 200 ? 5.514 -17.597 -17.599 1.00 42.56 200 ALA A C 1
ATOM 1607 O O . ALA A 1 200 ? 4.516 -17.852 -16.915 1.00 42.56 200 ALA A O 1
ATOM 1608 N N . PRO A 1 201 ? 5.505 -17.736 -18.937 1.00 39.53 201 PRO A N 1
ATOM 1609 C CA . PRO A 1 201 ? 4.376 -18.330 -19.638 1.00 39.53 201 PRO A CA 1
ATOM 1610 C C . PRO A 1 201 ? 4.218 -19.801 -19.227 1.00 39.53 201 PRO A C 1
ATOM 1612 O O . PRO A 1 201 ? 5.192 -20.542 -19.110 1.00 39.53 201 PRO A O 1
ATOM 1615 N N . HIS A 1 202 ? 2.975 -20.213 -18.989 1.00 38.56 202 HIS A N 1
ATOM 1616 C CA . HIS A 1 202 ? 2.604 -21.609 -18.759 1.00 38.56 202 HIS A CA 1
ATOM 1617 C C . HIS A 1 202 ? 2.261 -22.251 -20.119 1.00 38.56 202 HIS A C 1
ATOM 1619 O O . HIS A 1 202 ? 1.415 -21.683 -20.815 1.00 38.56 202 HIS A O 1
ATOM 1625 N N . PRO A 1 203 ? 2.834 -23.407 -20.520 1.00 45.31 203 PRO A N 1
ATOM 1626 C CA . PRO A 1 203 ? 3.805 -24.245 -19.810 1.00 45.31 203 PRO A CA 1
ATOM 1627 C C . PRO A 1 203 ? 5.280 -23.827 -20.049 1.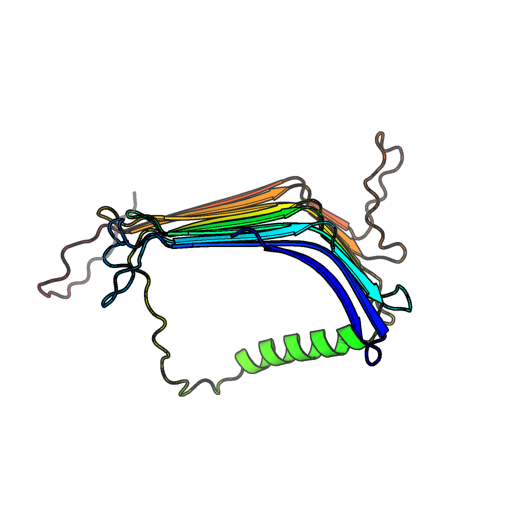00 45.31 203 PRO A C 1
ATOM 1629 O O . PRO A 1 203 ? 5.613 -23.317 -21.122 1.00 45.31 203 PRO A O 1
ATOM 1632 N N . PRO A 1 204 ? 6.188 -24.064 -19.080 1.00 44.41 204 PRO A N 1
ATOM 1633 C CA . PRO A 1 204 ? 7.581 -23.634 -19.165 1.00 44.41 204 PRO A CA 1
ATOM 1634 C C . PRO A 1 204 ? 8.432 -24.628 -19.971 1.00 44.41 204 PRO A C 1
ATOM 1636 O O . PRO A 1 204 ? 8.927 -25.615 -19.436 1.00 44.41 204 PRO A O 1
ATOM 1639 N N . ASN A 1 205 ? 8.660 -24.357 -21.257 1.00 46.31 205 ASN A N 1
ATOM 1640 C CA . ASN A 1 205 ? 9.539 -25.194 -22.091 1.00 46.31 205 ASN A CA 1
ATOM 1641 C C . ASN A 1 205 ? 11.040 -24.852 -21.956 1.00 46.31 205 ASN A C 1
ATOM 1643 O O . ASN A 1 205 ? 11.873 -25.543 -22.534 1.00 46.31 205 ASN A O 1
ATOM 1647 N N . MET A 1 206 ? 11.412 -23.817 -21.191 1.00 41.09 206 MET A N 1
ATOM 1648 C CA . MET A 1 206 ? 12.811 -23.487 -20.879 1.00 41.09 206 MET A CA 1
ATOM 1649 C C . MET A 1 206 ? 12.917 -22.831 -19.495 1.00 41.09 206 MET A C 1
ATOM 1651 O O . MET A 1 206 ? 12.540 -21.675 -19.312 1.00 41.09 206 MET A O 1
ATOM 1655 N N . HIS A 1 207 ? 13.453 -23.565 -18.517 1.00 44.47 207 HIS A N 1
ATOM 1656 C CA . HIS A 1 207 ? 13.871 -23.017 -17.226 1.00 44.47 207 HIS A CA 1
ATOM 1657 C C . HIS A 1 207 ? 15.269 -22.409 -17.388 1.00 44.47 207 HIS A C 1
ATOM 1659 O O . HIS A 1 207 ? 16.269 -23.120 -17.348 1.00 44.47 207 HIS A O 1
ATOM 1665 N N . VAL A 1 208 ? 15.354 -21.093 -17.581 1.00 43.59 208 VAL A N 1
ATOM 1666 C CA . VAL A 1 208 ? 16.613 -20.359 -17.392 1.00 43.59 208 VAL A CA 1
ATOM 1667 C C . VAL A 1 208 ? 16.471 -19.566 -16.100 1.00 43.59 208 VAL A C 1
ATOM 1669 O O . VAL A 1 208 ? 16.050 -18.410 -16.101 1.00 43.59 208 VAL A O 1
ATOM 1672 N N . TRP A 1 209 ? 16.759 -20.208 -14.968 1.00 46.34 209 TRP A N 1
ATOM 1673 C CA . TRP A 1 209 ? 16.995 -19.477 -13.727 1.00 46.34 209 TRP A CA 1
ATOM 1674 C C . TRP A 1 209 ? 18.353 -18.777 -13.849 1.00 46.34 209 TRP A C 1
ATOM 1676 O O . TRP A 1 209 ? 19.397 -19.384 -13.638 1.00 46.34 209 TRP A O 1
ATOM 1686 N N . GLY A 1 210 ? 18.335 -17.512 -14.273 1.00 51.91 210 GLY A N 1
ATOM 1687 C CA . GLY A 1 210 ? 19.436 -16.580 -14.010 1.00 51.91 210 GLY A CA 1
ATOM 1688 C C . GLY A 1 210 ? 19.410 -16.084 -12.556 1.00 51.91 210 GLY A C 1
ATOM 1689 O O . GLY A 1 210 ? 18.792 -16.716 -11.703 1.00 51.91 210 GLY A O 1
ATOM 1690 N N . GLU A 1 211 ? 20.038 -14.930 -12.297 1.00 64.06 211 GLU A N 1
ATOM 1691 C CA . GLU A 1 211 ? 20.127 -14.182 -11.021 1.00 64.06 211 GLU A CA 1
ATOM 1692 C C . GLU A 1 211 ? 18.752 -13.731 -10.464 1.00 64.06 211 GLU A C 1
ATOM 1694 O O . GLU A 1 211 ? 18.461 -12.537 -10.334 1.00 64.06 211 GLU A O 1
ATOM 1699 N N . ALA A 1 212 ? 17.855 -14.679 -10.191 1.00 72.50 212 ALA A N 1
ATOM 1700 C CA . ALA A 1 212 ? 16.499 -14.428 -9.734 1.00 72.50 212 ALA A CA 1
ATOM 1701 C C . ALA A 1 212 ? 16.173 -15.224 -8.463 1.00 72.50 212 ALA A C 1
ATOM 1703 O O . ALA A 1 212 ? 16.349 -16.439 -8.408 1.00 72.50 212 ALA A O 1
ATOM 1704 N N . LEU A 1 213 ? 15.654 -14.528 -7.453 1.00 80.88 213 LEU A N 1
ATOM 1705 C CA . LEU A 1 213 ? 15.074 -15.095 -6.241 1.00 80.88 213 LEU A CA 1
ATOM 1706 C C . LEU A 1 213 ? 13.556 -15.149 -6.416 1.00 80.88 213 LEU A C 1
ATOM 1708 O O . LEU A 1 213 ? 12.926 -14.126 -6.686 1.00 80.88 213 LEU A O 1
ATOM 1712 N N . VAL A 1 214 ? 12.962 -16.324 -6.227 1.00 85.12 214 VAL A N 1
ATOM 1713 C CA . VAL A 1 214 ? 11.507 -16.496 -6.225 1.00 85.12 2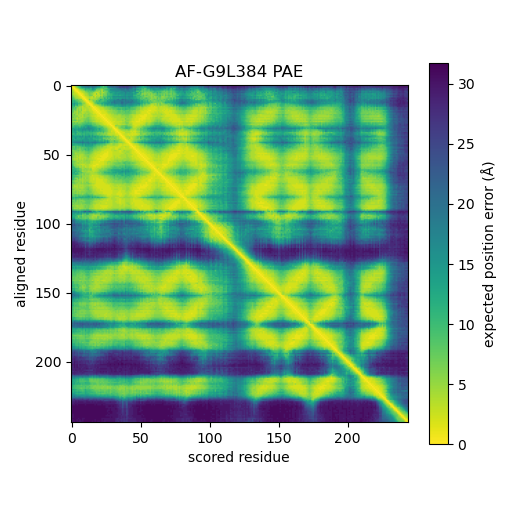14 VAL A CA 1
ATOM 1714 C C . VAL A 1 214 ? 11.094 -17.141 -4.912 1.00 85.12 214 VAL A C 1
ATOM 1716 O O . VAL A 1 214 ? 11.624 -18.180 -4.528 1.00 85.12 214 VAL A O 1
ATOM 1719 N N . LEU A 1 215 ? 10.148 -16.510 -4.232 1.00 86.81 215 LEU A N 1
ATOM 1720 C CA . LEU A 1 215 ? 9.525 -16.978 -3.009 1.00 86.81 215 LEU A CA 1
ATOM 1721 C C . LEU A 1 215 ? 8.028 -17.108 -3.280 1.00 86.81 215 LEU A C 1
ATOM 1723 O O . LEU A 1 215 ? 7.326 -16.111 -3.428 1.00 86.81 215 LEU A O 1
ATOM 1727 N N . ASP A 1 216 ? 7.569 -18.350 -3.368 1.00 87.75 216 ASP A N 1
ATOM 1728 C CA . ASP A 1 216 ? 6.183 -18.679 -3.697 1.00 87.75 216 ASP A CA 1
ATOM 1729 C C . ASP A 1 216 ? 5.221 -18.241 -2.584 1.00 87.75 216 ASP A C 1
ATOM 1731 O O . ASP A 1 216 ? 4.295 -17.473 -2.818 1.00 87.75 216 ASP A O 1
ATOM 1735 N N . SER A 1 217 ? 5.500 -18.629 -1.339 1.00 91.88 217 SER A N 1
ATOM 1736 C CA . SER A 1 217 ? 4.751 -18.152 -0.178 1.00 91.88 217 SER A CA 1
ATOM 1737 C C . SER A 1 217 ? 5.617 -18.105 1.079 1.00 91.88 217 SER A C 1
ATOM 1739 O O . SER A 1 217 ? 6.499 -18.937 1.294 1.00 91.88 217 SER A O 1
ATOM 1741 N N . PHE A 1 218 ? 5.365 -17.109 1.928 1.00 93.00 218 PHE A N 1
ATOM 1742 C CA . PHE A 1 218 ? 5.973 -16.972 3.249 1.00 93.00 218 PHE A CA 1
ATOM 1743 C C . PHE A 1 218 ? 4.952 -16.413 4.231 1.00 93.00 218 PHE A C 1
ATOM 1745 O O . PHE A 1 218 ? 4.277 -15.430 3.943 1.00 93.00 218 PHE A O 1
ATOM 1752 N N . THR A 1 219 ? 4.841 -17.035 5.402 1.00 94.06 219 THR A N 1
ATOM 1753 C CA . THR A 1 219 ? 3.955 -16.584 6.477 1.00 94.06 219 THR A CA 1
ATOM 1754 C C . THR A 1 219 ? 4.714 -16.588 7.794 1.00 94.06 219 THR A C 1
ATOM 1756 O O . THR A 1 219 ? 5.294 -17.601 8.177 1.00 94.06 219 THR A O 1
ATOM 1759 N N . LEU A 1 220 ? 4.683 -15.462 8.499 1.00 95.56 220 LEU A N 1
ATOM 1760 C CA . LEU A 1 220 ? 5.243 -15.292 9.830 1.00 95.56 220 LEU A CA 1
ATOM 1761 C C . LEU A 1 220 ? 4.135 -14.842 10.775 1.00 95.56 220 LEU A C 1
ATOM 1763 O O . LEU A 1 220 ? 3.537 -13.786 10.582 1.00 95.56 220 LEU A O 1
ATOM 1767 N N . GLN A 1 221 ? 3.889 -15.623 11.821 1.00 95.62 221 GLN A N 1
ATOM 1768 C CA . GLN A 1 221 ? 2.942 -15.281 12.873 1.00 95.62 221 GLN A CA 1
ATOM 1769 C C . GLN A 1 221 ? 3.662 -15.241 14.218 1.00 95.62 221 GLN A C 1
ATOM 1771 O O . GLN A 1 221 ? 4.395 -16.162 14.568 1.00 95.62 221 GLN A O 1
ATOM 1776 N N . GLY A 1 222 ? 3.417 -14.182 14.984 1.00 93.25 222 GLY A N 1
ATOM 1777 C CA . GLY A 1 222 ? 3.919 -14.023 16.342 1.00 93.25 222 GLY A CA 1
ATOM 1778 C C . GLY A 1 222 ? 2.830 -13.512 17.275 1.00 93.25 222 GLY A C 1
ATOM 1779 O O . GLY A 1 222 ? 1.957 -12.740 16.869 1.00 93.25 222 GLY A O 1
ATOM 1780 N N . SER A 1 223 ? 2.883 -13.936 18.534 1.00 92.12 223 SER A N 1
ATOM 1781 C CA . SER A 1 223 ? 2.011 -13.422 19.588 1.00 92.12 223 SER A CA 1
ATOM 1782 C C . SER A 1 223 ? 2.777 -13.226 20.888 1.00 92.12 223 SER A C 1
ATOM 1784 O O . SER A 1 223 ? 3.624 -14.045 21.237 1.00 92.12 223 SER A O 1
ATOM 1786 N N . TYR A 1 224 ? 2.446 -12.167 21.615 1.00 88.12 224 TYR A N 1
ATOM 1787 C CA . TYR A 1 224 ? 3.000 -11.839 22.919 1.00 88.12 224 TYR A CA 1
ATOM 1788 C C . TYR A 1 224 ? 1.869 -11.574 23.908 1.00 88.12 224 TYR A C 1
ATOM 1790 O O . TYR A 1 224 ? 1.003 -10.739 23.650 1.00 88.12 224 TYR A O 1
ATOM 1798 N N . ASN A 1 225 ? 1.912 -12.270 25.044 1.00 86.06 225 ASN A N 1
ATOM 1799 C CA . ASN A 1 225 ? 0.912 -12.181 26.099 1.00 86.06 225 ASN A CA 1
ATOM 1800 C C . ASN A 1 225 ? 1.590 -11.842 27.420 1.00 86.06 225 ASN A C 1
ATOM 1802 O O . ASN A 1 225 ? 2.478 -12.570 27.861 1.00 86.06 225 ASN A O 1
ATOM 1806 N N . GLN A 1 226 ? 1.140 -10.771 28.069 1.00 80.94 226 GLN A N 1
ATOM 1807 C CA . GLN A 1 226 ? 1.589 -10.394 29.403 1.00 80.94 226 GLN A CA 1
ATOM 1808 C C . GLN A 1 226 ? 0.380 -10.207 30.329 1.00 80.94 226 GLN A C 1
ATOM 1810 O O . GLN A 1 226 ? -0.440 -9.313 30.084 1.00 80.94 226 GLN A O 1
ATOM 1815 N N . PRO A 1 227 ? 0.247 -11.009 31.400 1.00 73.88 227 PRO A N 1
ATOM 1816 C CA . PRO A 1 227 ? -0.763 -10.757 32.419 1.00 73.88 227 PRO A CA 1
ATOM 1817 C C . PRO A 1 227 ? -0.448 -9.432 33.128 1.00 73.88 227 PRO A C 1
ATOM 1819 O O . PRO A 1 227 ? 0.698 -9.199 33.517 1.00 73.88 227 PRO A O 1
ATOM 1822 N N . LEU A 1 228 ? -1.447 -8.556 33.307 1.00 63.34 228 LEU A N 1
ATOM 1823 C CA . LEU A 1 228 ? -1.300 -7.394 34.188 1.00 63.34 228 LEU A CA 1
ATOM 1824 C C . LEU A 1 228 ? -1.266 -7.894 35.641 1.00 63.34 228 LEU A C 1
ATOM 1826 O O . LEU A 1 228 ? -2.287 -7.982 36.317 1.00 63.34 228 LEU A O 1
ATOM 1830 N N . GLY A 1 229 ? -0.077 -8.278 36.104 1.00 53.66 229 GLY A N 1
ATOM 1831 C CA . GLY A 1 229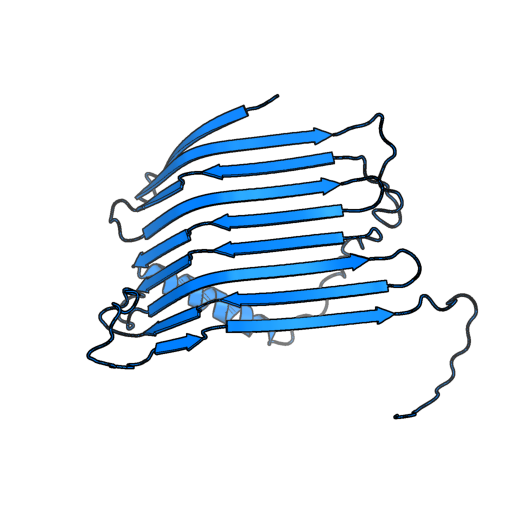 ? 0.193 -8.551 37.510 1.00 53.66 229 GLY A CA 1
ATOM 1832 C C . GLY A 1 229 ? 0.225 -7.247 38.306 1.00 53.66 229 GLY A C 1
ATOM 1833 O O . GLY A 1 229 ? 0.825 -6.267 37.875 1.00 53.66 229 GLY A O 1
ATOM 1834 N N . LEU A 1 230 ? -0.432 -7.257 39.463 1.00 45.47 230 LEU A N 1
ATOM 1835 C CA . LEU A 1 230 ? -0.552 -6.194 40.459 1.00 45.47 230 LEU A CA 1
ATOM 1836 C C . LEU A 1 230 ? 0.807 -5.541 40.817 1.00 45.47 230 LEU A C 1
ATOM 1838 O O . LEU A 1 230 ? 1.438 -5.899 41.806 1.00 45.47 230 LEU A O 1
ATOM 1842 N N . SER A 1 231 ? 1.275 -4.560 40.044 1.00 41.00 231 SER A N 1
ATOM 1843 C CA . SER A 1 231 ? 2.479 -3.781 40.360 1.00 41.00 231 SER A CA 1
ATOM 1844 C C . SER A 1 231 ? 2.127 -2.530 41.169 1.00 41.00 231 SER A C 1
ATOM 1846 O O . SER A 1 231 ? 2.378 -1.406 40.742 1.00 41.00 231 SER A O 1
ATOM 1848 N N . THR A 1 232 ? 1.543 -2.728 42.348 1.00 43.00 232 THR A N 1
ATOM 1849 C CA . THR A 1 232 ? 1.507 -1.732 43.429 1.00 43.00 232 THR A CA 1
ATOM 1850 C C . THR A 1 232 ? 1.622 -2.461 44.757 1.00 43.00 232 THR A C 1
ATOM 1852 O O . THR A 1 232 ? 0.621 -2.731 45.409 1.00 43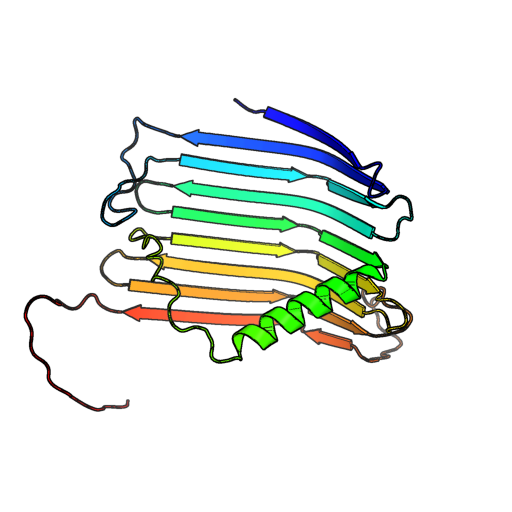.00 232 THR A O 1
ATOM 1855 N N . LEU A 1 233 ? 2.849 -2.854 45.091 1.00 39.19 233 LEU A N 1
ATOM 1856 C CA . LEU A 1 233 ? 3.515 -2.743 46.396 1.00 39.19 233 LEU A CA 1
ATOM 1857 C C . LEU A 1 233 ? 4.817 -3.543 46.274 1.00 39.19 233 LEU A C 1
ATOM 1859 O O . LEU A 1 233 ? 4.815 -4.704 45.878 1.00 39.19 233 LEU A O 1
ATOM 1863 N N . GLY A 1 234 ? 5.940 -2.856 46.469 1.00 40.00 234 GLY A N 1
ATOM 1864 C CA . GLY A 1 234 ? 7.255 -3.358 46.098 1.00 40.00 234 GLY A CA 1
ATOM 1865 C C . GLY A 1 234 ? 7.661 -4.629 46.833 1.00 40.00 234 GLY A C 1
ATOM 1866 O O . GLY A 1 234 ? 7.366 -4.785 48.009 1.00 40.00 234 GLY A O 1
ATOM 1867 N N . LEU A 1 235 ? 8.407 -5.478 46.130 1.00 33.31 235 LEU A N 1
ATOM 1868 C CA . LEU A 1 235 ? 9.556 -6.212 46.652 1.00 33.31 235 LEU A CA 1
ATOM 1869 C C . LEU A 1 235 ? 10.348 -6.759 45.464 1.00 33.31 235 LEU A C 1
ATOM 1871 O O . LEU A 1 235 ? 9.856 -7.517 44.634 1.00 33.31 235 LEU A O 1
ATOM 1875 N N . SER A 1 236 ? 11.596 -6.319 45.386 1.00 34.16 236 SER A N 1
ATOM 1876 C CA . SER A 1 236 ? 12.657 -6.999 44.666 1.00 34.16 236 SER A CA 1
ATOM 1877 C C . SER A 1 236 ? 12.836 -8.409 45.230 1.00 34.16 236 SER A C 1
ATOM 1879 O O . SER A 1 236 ? 13.173 -8.543 46.405 1.00 34.16 236 SER A O 1
ATOM 1881 N N . SER A 1 237 ? 12.721 -9.440 44.403 1.00 29.00 237 SER A N 1
ATOM 1882 C CA . SER A 1 237 ? 13.484 -10.673 44.602 1.00 29.00 237 SER A CA 1
ATOM 1883 C C . SER A 1 237 ? 13.526 -11.474 43.309 1.00 29.00 237 SER A C 1
ATOM 1885 O O . SER A 1 237 ? 12.509 -11.933 42.797 1.00 29.00 237 SER A O 1
ATOM 1887 N N . THR A 1 238 ? 14.743 -11.613 42.802 1.00 37.25 238 THR A N 1
ATOM 1888 C CA . THR A 1 238 ? 15.236 -12.727 41.995 1.00 37.25 238 THR A CA 1
ATOM 1889 C C . THR A 1 238 ? 14.473 -14.033 42.224 1.00 37.25 238 THR A C 1
ATOM 1891 O O . THR A 1 238 ? 14.492 -14.551 43.341 1.00 37.25 238 THR A O 1
ATOM 1894 N N . GLN A 1 239 ? 13.930 -14.635 41.166 1.00 28.91 239 GLN A N 1
ATOM 1895 C CA . GLN A 1 239 ? 13.930 -16.091 41.081 1.00 28.91 239 GLN A CA 1
ATOM 1896 C C . GLN A 1 239 ? 13.996 -16.564 39.627 1.00 28.91 239 GLN A C 1
ATOM 1898 O O . GLN A 1 239 ? 13.152 -16.263 38.789 1.00 28.91 239 GLN A O 1
ATOM 1903 N N . SER A 1 240 ? 15.108 -17.241 39.386 1.00 30.00 240 SER A N 1
ATOM 1904 C CA . SER A 1 240 ? 15.503 -18.083 38.270 1.00 30.00 240 SER A CA 1
ATOM 1905 C C . SER A 1 240 ? 14.531 -19.232 37.994 1.00 30.00 240 SER A C 1
ATOM 1907 O O . SER A 1 240 ? 13.948 -19.771 38.929 1.00 30.00 240 SER A O 1
ATOM 1909 N N . ASP A 1 241 ? 14.498 -19.624 36.718 1.00 31.72 241 ASP A N 1
ATOM 1910 C CA . ASP A 1 241 ? 14.226 -20.950 36.152 1.00 31.72 241 ASP A CA 1
ATOM 1911 C C . ASP A 1 241 ? 12.977 -21.731 36.586 1.00 31.72 241 ASP A C 1
ATOM 1913 O O . ASP A 1 241 ? 12.843 -22.186 37.718 1.00 31.72 241 ASP A O 1
ATOM 1917 N N . THR A 1 242 ? 12.168 -22.112 35.595 1.00 30.23 242 THR A N 1
ATOM 1918 C CA . THR A 1 242 ? 12.084 -23.537 35.222 1.00 30.23 242 THR A CA 1
ATOM 1919 C C . THR A 1 242 ? 11.488 -23.726 33.826 1.00 30.23 242 THR A C 1
ATOM 1921 O O . THR A 1 242 ? 10.433 -23.193 33.494 1.00 30.23 242 THR A O 1
ATOM 1924 N N . LEU A 1 243 ? 12.223 -24.496 33.022 1.00 29.69 243 LEU A N 1
ATOM 1925 C CA . LEU A 1 243 ? 11.785 -25.196 31.816 1.00 29.69 243 LEU A CA 1
ATOM 1926 C C . LEU A 1 243 ? 10.652 -26.175 32.147 1.00 29.69 243 LEU A C 1
ATOM 1928 O O . LEU A 1 243 ? 10.786 -26.888 33.137 1.00 29.69 243 LEU A O 1
ATOM 1932 N N . PHE A 1 244 ? 9.642 -26.264 31.277 1.00 34.06 244 PHE A N 1
ATOM 1933 C CA . PHE A 1 244 ? 9.055 -27.506 30.752 1.00 34.06 244 PHE A CA 1
ATOM 1934 C C . PHE A 1 244 ? 8.387 -27.211 29.406 1.00 34.06 244 PHE A C 1
ATOM 1936 O O . PHE A 1 244 ? 7.740 -26.144 29.296 1.00 34.06 244 PHE A O 1
#

Organism: Mustela putorius furo (NCBI:txid9669)

Nearest PDB structures (foldseek):
  7bwz-assembly1_A  TM=2.408E-01  e=1.214E-01  Candida albicans SC5314
  5zbb-assembly1_A  TM=2.952E-01  e=2.460E-01  Aspergillus fumigatus Af293
  5zba-assembly1_A  TM=2.986E-01  e=9.608E-01  Aspergillus fumigatus Af293
  5zb9-assembly1_A  TM=3.027E-01  e=1.439E+00  Aspergillus fumigatus Af293

Mean predicted aligned error: 13.3 Å

Secondary structure (DSSP, 8-state):
--EEEEEEEEETTTTEEEEEEEEEEEEEEESSSPPEEEEETTEEE-EEEEEEEEEEEEEEETTS-EEEEEEEEEEEEEE-SS-EEEEEEEEEEEEEEE-TTHHHHHHHHHHHHHHTTSS--S------PPPP-S-EEEEEEEEEEEEEEE-TTSPPEEEEEEEEEEEEEEE-SSEEEEEEEEEEEEEEEEESTT---PPPPSS-S-----SEEEEEEEEEEEEEEEE----SS-----------

Radius of gyration: 23.94 Å; Cα contacts (8 Å, |Δi|>4): 539; chains: 1; bounding box: 52×50×69 Å

Sequence (244 aa):
EITSVVLSMNSQKRHLNWTLKLLHFLYHRDEDQLPLRSFTANSDMAQMSTELILKDGLLLSQSRQRIVCLSSLKANVQVTTIDLSASLVLNTCIIHYRHQEFSHWLHMLALETQESSSSVFKQRKKRTFPQILAPIIFSTSISNVNVSVQLGDTPPFALGFNSISLDYQHLRPQSIHQRGVLTVDHLCWRVGSDSHIQRAPHPPNMHVWGEALVLDSFTLQGSYNQPLGLSTLGLSSTQSDTLF

Foldseek 3Di:
DWDWDWDWDADPPQQKIKTWGTWIKDKDFDPPADFQPCQFVPDTHTWMKIKIKTAFMWMAHPVRQWIWTFHMWIWMWTGDNAETEIEIEGEDTETGHEDQCVVVVVVVVVVVVVVVVDPPPDDPDPPPDTDGPGKYWYKYKHAFYKHWYHHPPAFIKIKTFGMWMWIWIFHPPQKTKIKIKIKTAWIKIATHNPHDPDDQDPPHPDDDDDRMDTDHMDMDIDMDIGGPDPPPDDDDDDDDDDDD